Protein AF-A0A840KA10-F1 (afdb_monomer)

pLDDT: mean 79.43, std 14.55, range [41.62, 96.88]

Nearest PDB structures (foldseek):
  4d62-assembly1_A  TM=4.337E-01  e=6.787E-03  Avirulent turkey hemorrhagic enteritis virus
  6fon-assembly1_C  TM=3.998E-01  e=3.281E-01  Homo sapiens
  7wwt-assembly1_B  TM=3.227E-01  e=1.689E+00  Canis lupus familiaris
  3s0p-assembly4_G  TM=2.412E-01  e=1.434E+00  Solanum lycopersicum
  7wx1-assembly1_B  TM=3.008E-01  e=3.833E+00  Canis lupus familiaris

Sequence (189 aa):
MATRADVVTKIAAINDSGNNTAREVRDVLTGLLEYTETVPVPGSGSDVDFYHYWEPTSISDPKGAQLWYSFKGISKQTVNFTFRLLIKESNSNNFNFPLNEKLAKELRSIFLTPKNMVNPMSFTVSLNNANPSTGGAANPRTWTMYLFLKENTLNMMLAKEKMLQDGIKAGDEVFTSIHFHCPEFEFEK

Structure (mmCIF, N/CA/C/O backbone):
data_AF-A0A840KA10-F1
#
_entry.id   AF-A0A840KA10-F1
#
loop_
_atom_site.group_PDB
_atom_site.id
_atom_site.type_symbol
_atom_site.label_atom_id
_atom_site.label_alt_id
_atom_site.label_comp_id
_atom_site.label_asym_id
_atom_site.label_entity_id
_atom_site.label_seq_id
_atom_site.pdbx_PDB_ins_code
_atom_site.Cartn_x
_atom_site.Cartn_y
_atom_site.Cartn_z
_atom_site.occupancy
_atom_site.B_iso_or_equiv
_atom_site.auth_seq_id
_atom_site.auth_comp_id
_atom_site.auth_asym_id
_atom_site.auth_atom_id
_atom_site.pdbx_PDB_model_num
ATOM 1 N N . MET A 1 1 ? -0.461 -14.105 -31.969 1.00 63.50 1 MET A N 1
ATOM 2 C CA . MET A 1 1 ? -0.048 -12.703 -31.748 1.00 63.50 1 MET A CA 1
ATOM 3 C C . MET A 1 1 ? 1.457 -12.640 -31.906 1.00 63.50 1 MET A C 1
ATOM 5 O O . MET A 1 1 ? 2.126 -13.497 -31.340 1.00 63.50 1 MET A O 1
ATOM 9 N N . ALA A 1 2 ? 1.962 -11.720 -32.726 1.00 64.31 2 ALA A N 1
ATOM 10 C CA . ALA A 1 2 ? 3.397 -11.571 -32.952 1.00 64.31 2 ALA A CA 1
ATOM 11 C C . ALA A 1 2 ? 4.069 -10.971 -31.709 1.00 64.31 2 ALA A C 1
ATOM 13 O O . ALA A 1 2 ? 3.524 -10.054 -31.094 1.00 64.31 2 ALA A O 1
ATOM 14 N N . THR A 1 3 ? 5.234 -11.486 -31.325 1.00 68.94 3 THR A N 1
ATOM 15 C CA . THR A 1 3 ? 6.036 -10.898 -30.245 1.00 68.94 3 THR A CA 1
ATOM 16 C C . THR A 1 3 ? 6.901 -9.752 -30.780 1.00 68.94 3 THR A C 1
ATOM 18 O O . THR A 1 3 ? 7.158 -9.659 -31.981 1.00 68.94 3 THR A O 1
ATOM 21 N N . ARG A 1 4 ? 7.410 -8.882 -29.895 1.00 69.25 4 ARG A N 1
ATOM 22 C CA . ARG A 1 4 ? 8.341 -7.804 -30.279 1.00 69.25 4 ARG A CA 1
ATOM 23 C C . ARG A 1 4 ? 9.581 -8.346 -30.996 1.00 69.25 4 ARG A C 1
ATOM 25 O O . ARG A 1 4 ? 10.041 -7.735 -31.954 1.00 69.25 4 ARG A O 1
ATOM 32 N N . ALA A 1 5 ? 10.098 -9.493 -30.550 1.00 75.25 5 ALA A N 1
ATOM 33 C CA . ALA A 1 5 ? 11.225 -10.163 -31.191 1.00 75.25 5 ALA A CA 1
ATOM 34 C C . ALA A 1 5 ? 10.885 -10.547 -32.639 1.00 75.25 5 ALA A C 1
ATOM 36 O O . ALA A 1 5 ? 11.645 -10.215 -33.542 1.00 75.25 5 ALA A O 1
ATOM 37 N N . ASP A 1 6 ? 9.701 -11.123 -32.874 1.00 74.88 6 ASP A N 1
ATOM 38 C CA . ASP A 1 6 ? 9.248 -11.491 -34.221 1.00 74.88 6 ASP A CA 1
ATOM 39 C C . ASP A 1 6 ? 9.139 -10.268 -35.141 1.00 74.88 6 ASP A C 1
ATOM 41 O O . ASP A 1 6 ? 9.525 -10.325 -36.308 1.00 74.88 6 ASP A O 1
ATOM 45 N N . VAL A 1 7 ? 8.634 -9.146 -34.621 1.00 74.94 7 VAL A N 1
ATOM 46 C CA . VAL A 1 7 ? 8.488 -7.895 -35.379 1.00 74.94 7 VAL A CA 1
ATOM 47 C C . VAL A 1 7 ? 9.848 -7.260 -35.680 1.00 74.94 7 VAL A C 1
ATOM 49 O O . VAL A 1 7 ? 10.094 -6.868 -36.817 1.00 74.94 7 VAL A O 1
ATOM 52 N N . VAL A 1 8 ? 10.760 -7.198 -34.706 1.00 79.50 8 VAL A N 1
ATOM 53 C CA . VAL A 1 8 ? 12.115 -6.651 -34.899 1.00 79.50 8 VAL A CA 1
ATOM 54 C C . VAL A 1 8 ? 12.912 -7.497 -35.890 1.00 79.50 8 VAL A C 1
ATOM 56 O O . VAL A 1 8 ? 13.564 -6.943 -36.774 1.00 79.50 8 VAL A O 1
ATOM 59 N N . THR A 1 9 ? 12.821 -8.825 -35.807 1.00 81.25 9 THR A N 1
ATOM 60 C CA . THR A 1 9 ? 13.450 -9.728 -36.777 1.00 81.25 9 THR A CA 1
ATOM 61 C C . THR A 1 9 ? 12.881 -9.524 -38.179 1.00 81.25 9 THR A C 1
ATOM 63 O O . THR A 1 9 ? 13.645 -9.454 -39.138 1.00 81.25 9 THR A O 1
ATOM 66 N N . LYS A 1 10 ? 11.559 -9.357 -38.311 1.00 79.94 10 LYS A N 1
ATOM 67 C CA . LYS A 1 10 ? 10.906 -9.054 -39.593 1.00 79.94 10 LYS A CA 1
ATOM 68 C C . LYS A 1 10 ? 11.338 -7.705 -40.177 1.00 79.94 10 LYS A C 1
ATOM 70 O O . LYS A 1 10 ? 11.578 -7.624 -41.375 1.00 79.94 10 LYS A O 1
ATOM 75 N N . ILE A 1 11 ? 11.488 -6.669 -39.350 1.00 80.06 11 ILE A N 1
ATOM 76 C CA . ILE A 1 11 ? 12.003 -5.357 -39.778 1.00 80.06 11 ILE A CA 1
ATOM 77 C C . ILE A 1 11 ? 13.467 -5.464 -40.224 1.00 80.06 11 ILE A C 1
ATOM 79 O O . ILE A 1 11 ? 13.842 -4.906 -41.250 1.00 80.06 11 ILE A O 1
ATOM 83 N N . ALA A 1 12 ? 14.300 -6.195 -39.481 1.00 81.56 12 ALA A N 1
ATOM 84 C CA . ALA A 1 12 ? 15.701 -6.391 -39.841 1.00 81.56 12 ALA A CA 1
ATOM 85 C C . ALA A 1 12 ? 15.855 -7.173 -41.156 1.00 81.56 12 ALA A C 1
ATOM 87 O O . ALA A 1 12 ? 16.749 -6.871 -41.943 1.00 81.56 12 ALA A O 1
ATOM 88 N N . ALA A 1 13 ? 14.964 -8.135 -41.410 1.00 78.69 13 ALA A N 1
ATOM 89 C CA . ALA A 1 13 ? 14.949 -8.919 -42.641 1.00 78.69 13 ALA A CA 1
ATOM 90 C C . ALA A 1 13 ? 14.647 -8.076 -43.889 1.00 78.69 13 ALA A C 1
ATOM 92 O O . ALA A 1 13 ? 15.103 -8.441 -44.966 1.00 78.69 13 ALA A O 1
ATOM 93 N N . ILE A 1 14 ? 13.942 -6.945 -43.740 1.00 79.94 14 ILE A N 1
ATOM 94 C CA . ILE A 1 14 ? 13.660 -6.024 -44.849 1.00 79.94 14 ILE A CA 1
ATOM 95 C C . ILE A 1 14 ? 14.679 -4.881 -44.985 1.00 79.94 14 ILE A C 1
ATOM 97 O O . ILE A 1 14 ? 14.457 -3.915 -45.713 1.00 79.94 14 ILE A O 1
ATOM 101 N N . ASN A 1 15 ? 15.807 -4.941 -44.277 1.00 76.00 15 ASN A N 1
ATOM 102 C CA . ASN A 1 15 ? 16.882 -3.958 -44.403 1.00 76.00 15 ASN A CA 1
ATOM 103 C C . ASN A 1 15 ? 17.911 -4.383 -45.469 1.00 76.00 15 ASN A C 1
ATOM 105 O O . ASN A 1 15 ? 19.095 -4.543 -45.182 1.00 76.00 15 ASN A O 1
ATOM 109 N N . ASP A 1 16 ? 17.449 -4.596 -46.701 1.00 76.81 16 ASP A N 1
ATOM 110 C CA . ASP A 1 16 ? 18.232 -5.156 -47.815 1.00 76.81 16 ASP A CA 1
ATOM 111 C C . ASP A 1 16 ? 18.643 -4.112 -48.879 1.00 76.81 16 ASP A C 1
ATOM 113 O O . ASP A 1 16 ? 18.829 -4.431 -50.053 1.00 76.81 16 ASP A O 1
ATOM 117 N N . SER A 1 17 ? 18.769 -2.840 -48.480 1.00 76.12 17 SER A N 1
ATOM 118 C CA . SER A 1 17 ? 19.078 -1.712 -49.381 1.00 76.12 17 SER A CA 1
ATOM 119 C C . SER A 1 17 ? 18.048 -1.474 -50.501 1.00 76.12 17 SER A C 1
ATOM 121 O O . SER A 1 17 ? 18.375 -0.874 -51.524 1.00 76.12 17 SER A O 1
ATOM 123 N N . GLY A 1 18 ? 16.789 -1.870 -50.285 1.00 68.69 18 GLY A N 1
ATOM 124 C CA . GLY A 1 18 ? 15.666 -1.533 -51.168 1.00 68.69 18 GLY A CA 1
ATOM 125 C C . GLY A 1 18 ? 15.317 -2.611 -52.193 1.00 68.69 18 GLY A C 1
ATOM 126 O O . GLY A 1 18 ? 14.589 -2.322 -53.139 1.00 68.69 18 GLY A O 1
ATOM 127 N N . ASN A 1 19 ? 15.799 -3.840 -52.001 1.00 81.12 19 ASN A N 1
ATOM 128 C CA . ASN A 1 19 ? 15.459 -5.000 -52.825 1.00 81.12 19 ASN A CA 1
ATOM 129 C C . ASN A 1 19 ? 14.231 -5.776 -52.295 1.00 81.12 19 ASN A C 1
ATOM 131 O O . ASN A 1 19 ? 13.907 -6.864 -52.773 1.00 81.12 19 ASN A O 1
ATOM 135 N N . ASN A 1 20 ? 13.510 -5.178 -51.346 1.00 82.31 20 ASN A N 1
ATOM 136 C CA . ASN A 1 20 ? 12.333 -5.767 -50.734 1.00 82.31 20 ASN A CA 1
ATOM 137 C C . ASN A 1 20 ? 11.176 -5.881 -51.720 1.00 82.31 20 ASN A C 1
ATOM 139 O O . ASN A 1 20 ? 10.774 -4.920 -52.384 1.00 82.31 20 ASN A O 1
ATOM 143 N N . THR A 1 21 ? 10.535 -7.038 -51.727 1.00 84.25 21 THR A N 1
ATOM 144 C CA . THR A 1 21 ? 9.266 -7.233 -52.411 1.00 84.25 21 THR A CA 1
ATOM 145 C C . THR A 1 21 ? 8.131 -6.534 -51.661 1.00 84.25 21 THR A C 1
ATOM 147 O O . THR A 1 21 ? 8.098 -6.442 -50.432 1.00 84.25 21 THR A O 1
ATOM 150 N N . ALA A 1 22 ? 7.102 -6.109 -52.400 1.00 81.56 22 ALA A N 1
ATOM 151 C CA . ALA A 1 22 ? 5.884 -5.550 -51.804 1.00 81.56 22 ALA A CA 1
ATOM 152 C C . ALA A 1 22 ? 5.190 -6.520 -50.823 1.00 81.56 22 ALA A C 1
ATOM 154 O O . ALA A 1 22 ? 4.441 -6.091 -49.944 1.00 81.56 22 ALA A O 1
ATOM 155 N N . ARG A 1 23 ? 5.432 -7.828 -50.976 1.00 82.88 23 ARG A N 1
ATOM 156 C CA . ARG A 1 23 ? 4.938 -8.868 -50.073 1.00 82.88 23 ARG A CA 1
ATOM 157 C C . ARG A 1 23 ? 5.650 -8.812 -48.723 1.00 82.88 23 ARG A C 1
ATOM 159 O O . ARG A 1 23 ? 4.972 -8.776 -47.705 1.00 82.88 23 ARG A O 1
ATOM 166 N N . GLU A 1 24 ? 6.977 -8.730 -48.717 1.00 81.38 24 GLU A N 1
ATOM 167 C CA . GLU A 1 24 ? 7.770 -8.649 -47.484 1.00 81.38 24 GLU A CA 1
ATOM 168 C C . GLU A 1 24 ? 7.411 -7.401 -46.677 1.00 81.38 24 GLU A C 1
ATOM 170 O O . GLU A 1 24 ? 7.117 -7.498 -45.488 1.00 81.38 24 GLU A O 1
ATOM 175 N N . VAL A 1 25 ? 7.302 -6.243 -47.337 1.00 81.44 25 VAL A N 1
ATOM 176 C CA . VAL A 1 25 ? 6.890 -4.993 -46.677 1.00 81.44 25 VAL A CA 1
ATOM 177 C C . VAL A 1 25 ? 5.490 -5.117 -46.062 1.00 81.44 25 VAL A C 1
ATOM 179 O O . VAL A 1 25 ? 5.265 -4.687 -44.929 1.00 81.44 25 VAL A O 1
ATOM 182 N N . ARG A 1 26 ? 4.540 -5.745 -46.767 1.00 83.25 26 ARG A N 1
ATOM 183 C CA . ARG A 1 26 ? 3.182 -5.982 -46.252 1.00 83.25 26 ARG A CA 1
ATOM 184 C C . ARG A 1 26 ? 3.177 -6.916 -45.040 1.00 83.25 26 ARG A C 1
ATOM 186 O O . ARG A 1 26 ? 2.431 -6.660 -44.094 1.00 83.25 26 ARG A O 1
ATOM 193 N N . ASP A 1 27 ? 3.995 -7.961 -45.047 1.00 81.19 27 ASP A N 1
ATOM 194 C CA . ASP A 1 27 ? 4.074 -8.933 -43.953 1.00 81.19 27 ASP A CA 1
ATOM 195 C C . ASP A 1 27 ? 4.670 -8.304 -42.678 1.00 81.19 27 ASP A C 1
ATOM 197 O O . ASP A 1 27 ? 4.226 -8.615 -41.565 1.00 81.19 27 ASP A O 1
ATOM 201 N N . VAL A 1 28 ? 5.613 -7.362 -42.821 1.00 82.56 28 VAL A N 1
ATOM 202 C CA . VAL A 1 28 ? 6.124 -6.547 -41.703 1.00 82.56 28 VAL A CA 1
ATOM 203 C C . VAL A 1 28 ? 5.047 -5.604 -41.164 1.00 82.56 28 VAL A C 1
ATOM 205 O O . VAL A 1 28 ? 4.809 -5.578 -39.957 1.00 82.56 28 VAL A O 1
ATOM 208 N N . LEU A 1 29 ? 4.358 -4.863 -42.041 1.00 80.56 29 LEU A N 1
ATOM 209 C CA . LEU A 1 29 ? 3.299 -3.925 -41.642 1.00 80.56 29 LEU A CA 1
ATOM 210 C C . LEU A 1 29 ? 2.118 -4.628 -40.961 1.00 80.56 29 LEU A C 1
ATOM 212 O O . LEU A 1 29 ? 1.574 -4.113 -39.988 1.00 80.56 29 LEU A O 1
ATOM 216 N N . THR A 1 30 ? 1.757 -5.824 -41.427 1.00 80.25 30 THR A N 1
ATOM 217 C CA . THR A 1 30 ? 0.721 -6.655 -40.796 1.00 80.25 30 THR A CA 1
ATOM 218 C C . THR A 1 30 ? 1.164 -7.093 -39.401 1.00 80.25 30 THR A C 1
ATOM 220 O O . THR A 1 30 ? 0.408 -6.950 -38.446 1.00 80.25 30 THR A O 1
ATOM 223 N N . GLY A 1 31 ? 2.423 -7.523 -39.245 1.00 77.06 31 GLY A N 1
ATOM 224 C CA . GLY A 1 31 ? 2.986 -7.864 -37.936 1.00 77.06 31 GLY A CA 1
ATOM 225 C C . GLY A 1 31 ? 3.034 -6.686 -36.957 1.00 77.06 31 GLY A C 1
ATOM 226 O O . GLY A 1 31 ? 2.836 -6.894 -35.766 1.00 77.06 31 GLY A O 1
ATOM 227 N N . LEU A 1 32 ? 3.254 -5.463 -37.451 1.00 77.94 32 LEU A N 1
ATOM 228 C CA . LEU A 1 32 ? 3.204 -4.231 -36.655 1.00 77.94 32 LEU A CA 1
ATOM 229 C C . LEU A 1 32 ? 1.778 -3.859 -36.226 1.00 77.94 32 LEU A C 1
ATOM 231 O O . LEU A 1 32 ? 1.579 -3.425 -35.097 1.00 77.94 32 LEU A O 1
ATOM 235 N N . LEU A 1 33 ? 0.794 -4.024 -37.113 1.00 75.00 33 LEU A N 1
ATOM 236 C CA . LEU A 1 33 ? -0.616 -3.731 -36.830 1.00 75.00 33 LEU A CA 1
ATOM 237 C C . LEU A 1 33 ? -1.244 -4.740 -35.861 1.00 75.00 33 LEU A C 1
ATOM 239 O O . LEU A 1 33 ? -2.080 -4.374 -35.041 1.00 75.00 33 LEU A O 1
ATOM 243 N N . GLU A 1 34 ? -0.837 -6.005 -35.950 1.00 72.12 34 GLU A N 1
ATOM 244 C CA . GLU A 1 34 ? -1.296 -7.084 -35.068 1.00 72.12 34 GLU A CA 1
ATOM 245 C C . GLU A 1 34 ? -0.508 -7.167 -33.752 1.00 72.12 34 GLU A C 1
ATOM 247 O O . GLU A 1 34 ? -0.836 -7.970 -32.871 1.00 72.12 34 GLU A O 1
ATOM 252 N N . TYR A 1 35 ? 0.548 -6.365 -33.607 1.00 69.88 35 TYR A N 1
ATOM 253 C CA . TYR A 1 35 ? 1.329 -6.288 -32.384 1.00 69.88 35 TYR A CA 1
ATOM 254 C C . TYR A 1 35 ? 0.601 -5.430 -31.347 1.00 69.88 35 TYR A C 1
ATOM 256 O O . TYR A 1 35 ? 0.564 -4.204 -31.416 1.00 69.88 35 TYR A O 1
ATOM 264 N N . THR A 1 36 ? 0.035 -6.097 -30.346 1.00 61.53 36 THR A N 1
ATOM 265 C CA . THR A 1 36 ? -0.528 -5.462 -29.155 1.00 61.53 36 THR A CA 1
ATOM 266 C C . THR A 1 36 ? 0.321 -5.839 -27.951 1.00 61.53 36 THR A C 1
ATOM 268 O O . THR A 1 36 ? 0.268 -6.978 -27.482 1.00 61.53 36 THR A O 1
ATOM 271 N N . GLU A 1 37 ? 1.110 -4.900 -27.437 1.00 62.72 37 GLU A N 1
ATOM 272 C CA . GLU A 1 37 ? 1.866 -5.112 -26.206 1.00 62.72 37 GLU A CA 1
ATOM 273 C C . GLU A 1 37 ? 1.004 -4.705 -25.002 1.00 62.72 37 GLU A C 1
ATOM 275 O O . GLU A 1 37 ? 0.669 -3.537 -24.824 1.00 62.72 37 GLU A O 1
ATOM 280 N N . THR A 1 38 ? 0.593 -5.672 -24.176 1.00 52.53 38 THR A N 1
ATOM 281 C CA . THR A 1 38 ? -0.243 -5.418 -22.985 1.00 52.53 38 THR A CA 1
ATOM 282 C C . THR A 1 38 ? 0.560 -4.951 -21.766 1.00 52.53 38 THR A C 1
ATOM 284 O O . THR A 1 38 ? -0.024 -4.669 -20.721 1.00 52.53 38 THR A O 1
ATOM 287 N N . VAL A 1 39 ? 1.892 -4.865 -21.869 1.00 51.50 39 VAL A N 1
ATOM 288 C CA . VAL A 1 39 ? 2.790 -4.437 -20.785 1.00 51.50 39 VAL A CA 1
ATOM 289 C C . VAL A 1 39 ? 3.959 -3.641 -21.383 1.00 51.50 39 VAL A C 1
ATOM 291 O O . VAL A 1 39 ? 4.584 -4.145 -22.308 1.00 51.50 39 VAL A O 1
ATOM 294 N N . PRO A 1 40 ? 4.304 -2.440 -20.881 1.00 48.31 40 PRO A N 1
ATOM 295 C CA . PRO A 1 40 ? 5.453 -1.691 -21.393 1.00 48.31 40 PRO A CA 1
ATOM 296 C C . PRO A 1 40 ? 6.764 -2.470 -21.202 1.00 48.31 40 PRO A C 1
ATOM 298 O O . PRO A 1 40 ? 7.038 -2.941 -20.096 1.00 48.31 40 PRO A O 1
ATOM 301 N N . VAL A 1 41 ? 7.588 -2.568 -22.249 1.00 51.47 41 VAL A N 1
ATOM 302 C CA . VAL A 1 41 ? 8.950 -3.123 -22.171 1.00 51.47 41 VAL A CA 1
ATOM 303 C C . VAL A 1 41 ? 9.939 -2.056 -21.672 1.00 51.47 41 VAL A C 1
ATOM 305 O O . VAL A 1 41 ? 9.931 -0.941 -22.200 1.00 51.47 41 VAL A O 1
ATOM 308 N N . PRO A 1 42 ? 10.827 -2.374 -20.707 1.00 47.81 42 PRO A N 1
ATOM 309 C CA . PRO A 1 42 ? 11.971 -1.531 -20.358 1.00 47.81 42 PRO A CA 1
ATOM 310 C C . PRO A 1 42 ? 12.854 -1.306 -21.594 1.00 47.81 42 PRO A C 1
ATOM 312 O O . PRO A 1 42 ? 13.286 -2.255 -22.252 1.00 47.81 42 PRO A O 1
ATOM 315 N N . GLY A 1 43 ? 13.063 -0.042 -21.958 1.00 48.44 43 GLY A N 1
ATOM 316 C CA . GLY A 1 43 ? 13.748 0.350 -23.185 1.00 48.44 43 GLY A CA 1
ATOM 317 C C . GLY A 1 43 ? 15.217 -0.075 -23.221 1.00 48.44 43 GLY A C 1
ATOM 318 O O . GLY A 1 43 ? 15.980 0.147 -22.288 1.00 48.44 43 GLY A O 1
ATOM 319 N N . SER A 1 44 ? 15.630 -0.629 -24.356 1.00 50.75 44 SER A N 1
ATOM 320 C CA . SER A 1 44 ? 17.026 -0.767 -24.761 1.00 50.75 44 SER A CA 1
ATOM 321 C C . SER A 1 44 ? 17.662 0.624 -24.894 1.00 50.75 44 SER A C 1
ATOM 323 O O . SER A 1 44 ? 17.417 1.302 -25.893 1.00 50.75 44 SER A O 1
ATOM 325 N N . GLY A 1 45 ? 18.443 1.056 -23.900 1.00 46.03 45 GLY A N 1
ATOM 326 C CA . GLY A 1 45 ? 19.267 2.271 -23.987 1.00 46.03 45 GLY A CA 1
ATOM 327 C C . GLY A 1 45 ? 19.319 3.168 -22.748 1.00 46.03 45 GLY A C 1
ATOM 328 O O . GLY A 1 45 ? 20.066 4.140 -22.757 1.00 46.03 45 GLY A O 1
ATOM 329 N N . SER A 1 46 ? 18.584 2.865 -21.680 1.00 48.72 46 SER A N 1
ATOM 330 C CA . SER A 1 46 ? 18.740 3.537 -20.387 1.00 48.72 46 SER A CA 1
ATOM 331 C C . SER A 1 46 ? 18.661 2.502 -19.265 1.00 48.72 46 SER A C 1
ATOM 333 O O . SER A 1 46 ? 17.801 1.628 -19.308 1.00 48.72 46 SER A O 1
ATOM 335 N N . ASP A 1 47 ? 19.553 2.579 -18.272 1.00 64.38 47 ASP A N 1
ATOM 336 C CA . ASP A 1 47 ? 19.611 1.706 -17.077 1.00 64.38 47 ASP A CA 1
ATOM 337 C C . ASP A 1 47 ? 18.407 1.917 -16.124 1.00 64.38 47 ASP A C 1
ATOM 339 O O . ASP A 1 47 ? 18.536 1.964 -14.901 1.00 64.38 47 ASP A O 1
ATOM 343 N N . VAL A 1 48 ? 17.210 2.115 -16.676 1.00 68.50 48 VAL A N 1
ATOM 344 C CA . VAL A 1 48 ? 15.980 2.395 -15.938 1.00 68.50 48 VAL A CA 1
ATOM 345 C C . VAL A 1 48 ? 15.212 1.088 -15.786 1.00 68.50 48 VAL A C 1
ATOM 347 O O . VAL A 1 48 ? 14.490 0.656 -16.686 1.00 68.50 48 VAL A O 1
ATOM 350 N N . ASP A 1 49 ? 15.382 0.449 -14.631 1.00 80.00 49 ASP A N 1
ATOM 351 C CA . ASP A 1 49 ? 14.687 -0.791 -14.293 1.00 80.00 49 ASP A CA 1
ATOM 352 C C . ASP A 1 49 ? 13.287 -0.482 -13.744 1.00 80.00 49 ASP A C 1
ATOM 354 O O . ASP A 1 49 ? 13.123 0.025 -12.629 1.00 80.00 49 ASP A O 1
ATOM 358 N N . PHE A 1 50 ? 12.260 -0.737 -14.554 1.00 83.94 50 PHE A N 1
ATOM 359 C CA . PHE A 1 50 ? 10.868 -0.551 -14.157 1.00 83.94 50 PHE A CA 1
ATOM 360 C C . PHE A 1 50 ? 10.349 -1.789 -13.439 1.00 83.94 50 PHE A C 1
ATOM 362 O O . PHE A 1 50 ? 10.558 -2.917 -13.880 1.00 83.94 50 PHE A O 1
ATOM 369 N N . TYR A 1 51 ? 9.549 -1.581 -12.398 1.00 82.50 51 TYR A N 1
ATOM 370 C CA . TYR A 1 51 ? 8.862 -2.676 -11.730 1.00 82.50 51 TYR A CA 1
ATOM 371 C C . TYR A 1 51 ? 7.381 -2.385 -11.526 1.00 82.50 51 TYR A C 1
ATOM 373 O O . TYR A 1 51 ? 6.941 -1.244 -11.355 1.00 82.50 51 TYR A O 1
ATOM 381 N N . HIS A 1 52 ? 6.604 -3.464 -11.530 1.00 88.12 52 HIS A N 1
ATOM 382 C CA . HIS A 1 52 ? 5.190 -3.457 -11.209 1.00 88.12 52 HIS A CA 1
ATOM 383 C C . HIS A 1 52 ? 4.853 -4.731 -10.432 1.00 88.12 52 HIS A C 1
ATOM 385 O O . HIS A 1 52 ? 5.013 -5.839 -10.942 1.00 88.12 52 HIS A O 1
ATOM 391 N N . TYR A 1 53 ? 4.393 -4.559 -9.198 1.00 85.56 53 TYR A N 1
ATOM 392 C CA . TYR A 1 53 ? 3.942 -5.626 -8.317 1.00 85.56 53 TYR A CA 1
ATOM 393 C C . TYR A 1 53 ? 2.524 -5.332 -7.862 1.00 85.56 53 TYR A C 1
ATOM 395 O O . TYR A 1 53 ? 2.242 -4.250 -7.357 1.00 85.56 53 TYR A O 1
ATOM 403 N N . TRP A 1 54 ? 1.641 -6.304 -8.005 1.00 86.06 54 TRP A N 1
ATOM 404 C CA . TRP A 1 54 ? 0.303 -6.272 -7.437 1.00 86.06 54 TRP A CA 1
ATOM 405 C C . TRP A 1 54 ? -0.133 -7.710 -7.190 1.00 86.06 54 TRP A C 1
ATOM 407 O O . TRP A 1 54 ? 0.344 -8.628 -7.861 1.00 86.06 54 TRP A O 1
ATOM 417 N N . GLU A 1 55 ? -1.032 -7.896 -6.231 1.00 82.19 55 GLU A N 1
ATOM 418 C CA . GLU A 1 55 ? -1.663 -9.189 -5.999 1.00 82.19 55 GLU A CA 1
ATOM 419 C C . GLU A 1 55 ? -3.172 -9.090 -6.242 1.00 82.19 55 GLU A C 1
ATOM 421 O O . GLU A 1 55 ? -3.794 -8.099 -5.848 1.00 82.19 55 GLU A O 1
ATOM 426 N N . PRO A 1 56 ? -3.787 -10.096 -6.894 1.00 82.88 56 PRO A N 1
ATOM 427 C CA . PRO A 1 56 ? -5.230 -10.104 -7.130 1.00 82.88 56 PRO A CA 1
ATOM 428 C C . PRO A 1 56 ? -6.025 -10.277 -5.832 1.00 82.88 56 PRO A C 1
ATOM 430 O O . PRO A 1 56 ? -7.177 -9.853 -5.738 1.00 82.88 56 PRO A O 1
ATOM 433 N N . THR A 1 57 ? -5.414 -10.894 -4.822 1.00 91.06 57 THR A N 1
ATOM 434 C CA . THR A 1 57 ? -6.008 -11.146 -3.512 1.00 91.06 57 THR A CA 1
ATOM 435 C C . THR A 1 57 ? -5.445 -10.196 -2.465 1.00 91.06 57 THR A C 1
ATOM 437 O O . THR A 1 57 ? -4.261 -9.870 -2.484 1.00 91.06 57 THR A O 1
ATOM 440 N N . SER A 1 58 ? -6.283 -9.782 -1.513 1.00 94.00 58 SER A N 1
ATOM 441 C CA . SER A 1 58 ? -5.809 -9.014 -0.361 1.00 94.00 58 SER A CA 1
ATOM 442 C C . SER A 1 58 ? -4.896 -9.853 0.520 1.00 94.00 58 SER A C 1
ATOM 444 O O . SER A 1 58 ? -5.203 -11.019 0.777 1.00 94.00 58 SER A O 1
ATOM 446 N N . ILE A 1 59 ? -3.893 -9.218 1.111 1.00 94.62 59 ILE A N 1
ATOM 447 C CA . ILE A 1 59 ? -3.186 -9.777 2.263 1.00 94.62 59 ILE A CA 1
ATOM 448 C C . ILE A 1 59 ? -3.903 -9.386 3.557 1.00 94.62 59 ILE A C 1
ATOM 450 O O . ILE A 1 59 ? -4.589 -8.362 3.618 1.00 94.62 59 ILE A O 1
ATOM 454 N N . SER A 1 60 ? -3.789 -10.227 4.583 1.00 95.19 60 SER A N 1
ATOM 455 C CA . SER A 1 60 ? -4.475 -10.033 5.861 1.00 95.19 60 SER A CA 1
ATOM 456 C C . SER A 1 60 ? -3.499 -9.771 6.996 1.00 95.19 60 SER A C 1
ATOM 458 O O . SER A 1 60 ? -2.439 -10.388 7.079 1.00 95.19 60 SER A O 1
ATOM 460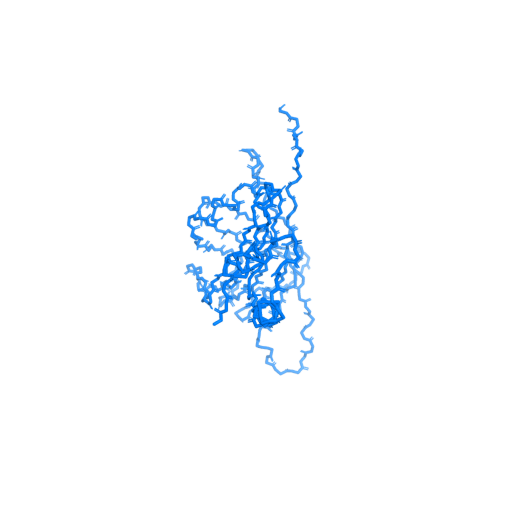 N N . ASP A 1 61 ? -3.890 -8.857 7.873 1.00 94.81 61 ASP A N 1
ATOM 461 C CA . ASP A 1 61 ? -3.243 -8.609 9.158 1.00 94.81 61 ASP A CA 1
ATOM 462 C C . ASP A 1 61 ? -3.785 -9.598 10.219 1.00 94.81 61 ASP A C 1
ATOM 464 O O . ASP A 1 61 ? -4.914 -10.081 10.077 1.00 94.81 61 ASP A O 1
ATOM 468 N N . PRO A 1 62 ? -3.028 -9.912 11.291 1.00 88.69 62 PRO A N 1
ATOM 469 C CA . PRO A 1 62 ? -3.480 -10.814 12.356 1.00 88.69 62 PRO A CA 1
ATOM 470 C C . PRO A 1 62 ? -4.819 -10.455 13.025 1.00 88.69 62 PRO A C 1
ATOM 472 O O . PRO A 1 62 ? -5.469 -11.341 13.572 1.00 88.69 62 PRO A O 1
ATOM 475 N N . LYS A 1 63 ? -5.251 -9.188 12.979 1.00 86.19 63 LYS A N 1
ATOM 476 C CA . LYS A 1 63 ? -6.551 -8.714 13.490 1.00 86.19 63 LYS A CA 1
ATOM 477 C C . LYS A 1 63 ? -7.650 -8.717 12.417 1.00 86.19 63 LYS A C 1
ATOM 479 O O . LYS A 1 63 ? -8.741 -8.189 12.612 1.00 86.19 63 LYS A O 1
ATOM 484 N N . GLY A 1 64 ? -7.378 -9.302 11.252 1.00 86.56 64 GLY A N 1
ATOM 485 C CA . GLY A 1 64 ? -8.349 -9.505 10.181 1.00 86.56 64 GLY A CA 1
ATOM 486 C C . GLY A 1 64 ? -8.549 -8.313 9.243 1.00 86.56 64 GLY A C 1
ATOM 487 O O . GLY A 1 64 ? -9.399 -8.398 8.351 1.00 86.56 64 GLY A O 1
ATOM 488 N N . ALA A 1 65 ? -7.786 -7.223 9.387 1.00 95.44 65 ALA A N 1
ATOM 489 C CA . ALA A 1 65 ? -7.780 -6.161 8.380 1.00 95.44 65 ALA A CA 1
ATOM 490 C C . ALA A 1 65 ? -7.263 -6.698 7.033 1.00 95.44 65 ALA A C 1
ATOM 492 O O . ALA A 1 65 ? -6.460 -7.632 6.989 1.00 95.44 65 ALA A O 1
ATOM 493 N N . GLN A 1 66 ? -7.741 -6.127 5.928 1.00 96.88 66 GLN A N 1
ATOM 494 C CA . GLN A 1 66 ? -7.379 -6.544 4.573 1.00 96.88 66 GLN A CA 1
ATOM 495 C C . GLN A 1 66 ? -6.709 -5.409 3.814 1.00 96.88 66 GLN A C 1
ATOM 497 O O . GLN A 1 66 ? -7.179 -4.275 3.855 1.00 96.88 66 GLN A O 1
ATOM 502 N N . LEU A 1 67 ? -5.640 -5.733 3.093 1.00 96.69 67 LEU A N 1
ATOM 503 C CA . LEU A 1 67 ? -4.904 -4.793 2.263 1.00 96.69 67 LEU A CA 1
ATOM 504 C C . LEU A 1 67 ? -4.849 -5.300 0.823 1.00 96.69 67 LEU A C 1
ATOM 506 O O . LEU A 1 67 ? -4.244 -6.335 0.545 1.00 96.69 67 LEU A O 1
ATOM 510 N N . TRP A 1 68 ? -5.448 -4.542 -0.091 1.00 96.56 68 TRP A N 1
ATOM 511 C CA . TRP A 1 68 ? -5.157 -4.630 -1.522 1.00 96.56 68 TRP A CA 1
ATOM 512 C C . TRP A 1 68 ? -4.136 -3.566 -1.866 1.00 96.56 68 TRP A C 1
ATOM 514 O O . TRP A 1 68 ? -4.228 -2.445 -1.365 1.00 96.56 68 TRP A O 1
ATOM 524 N N . TYR A 1 69 ? -3.187 -3.894 -2.732 1.00 94.38 69 TYR A N 1
ATOM 525 C CA . TYR A 1 69 ? -2.145 -2.953 -3.092 1.00 94.38 69 TYR A CA 1
ATOM 526 C C . TYR A 1 69 ? -1.567 -3.201 -4.481 1.00 94.38 69 TYR A C 1
ATOM 528 O O . TYR A 1 69 ? -1.602 -4.310 -5.014 1.00 94.38 69 TYR A O 1
ATOM 536 N N . SER A 1 70 ? -0.963 -2.151 -5.023 1.00 93.06 70 SER A N 1
ATOM 537 C CA . SER A 1 70 ? -0.065 -2.211 -6.164 1.00 93.06 70 SER A CA 1
ATOM 538 C C . SER A 1 70 ? 1.099 -1.249 -5.958 1.00 93.06 70 SER A C 1
ATOM 540 O O . SER A 1 70 ? 0.900 -0.095 -5.573 1.00 93.06 70 SER A O 1
ATOM 542 N N . PHE A 1 71 ? 2.301 -1.712 -6.276 1.00 89.50 71 PHE A N 1
ATOM 543 C CA . PHE A 1 71 ? 3.515 -0.916 -6.347 1.00 89.50 71 PHE A CA 1
ATOM 544 C C . PHE A 1 71 ? 3.981 -0.842 -7.793 1.00 89.50 71 PHE A C 1
ATOM 546 O O . PHE A 1 71 ? 4.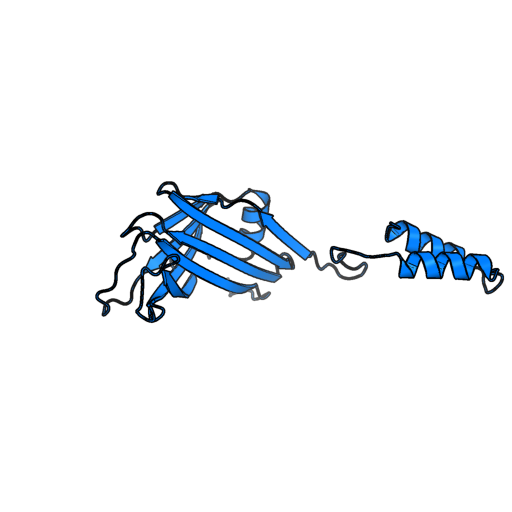231 -1.869 -8.421 1.00 89.50 71 PHE A O 1
ATOM 553 N N . LYS A 1 72 ? 4.121 0.369 -8.322 1.00 90.06 72 LYS A N 1
ATOM 554 C CA . LYS A 1 72 ? 4.640 0.608 -9.671 1.00 90.06 72 LYS A CA 1
ATOM 555 C C . LYS A 1 72 ? 5.684 1.706 -9.620 1.00 90.06 72 LYS A C 1
ATOM 557 O O . LYS A 1 72 ? 5.420 2.757 -9.045 1.00 90.06 72 LYS A O 1
ATOM 562 N N . GLY A 1 73 ? 6.839 1.503 -10.234 1.00 86.94 73 GLY A N 1
ATOM 563 C CA . GLY A 1 73 ? 7.903 2.492 -10.140 1.00 86.94 73 GLY A CA 1
ATOM 564 C C . GLY A 1 73 ? 9.133 2.188 -10.972 1.00 86.94 73 GLY A C 1
ATOM 565 O O . GLY A 1 73 ? 9.121 1.321 -11.848 1.00 86.94 73 GLY A O 1
ATOM 566 N N . ILE A 1 74 ? 10.181 2.942 -10.661 1.00 84.69 74 ILE A N 1
ATOM 567 C CA . ILE A 1 74 ? 11.529 2.816 -11.209 1.00 84.69 74 ILE A CA 1
ATOM 568 C C . ILE A 1 74 ? 12.441 2.453 -10.039 1.00 84.69 74 ILE A C 1
ATOM 570 O O . ILE A 1 74 ? 12.449 3.163 -9.027 1.00 84.69 74 ILE A O 1
ATOM 574 N N . SER A 1 75 ? 13.176 1.344 -10.150 1.00 80.62 75 SER A N 1
ATOM 575 C CA . SER A 1 75 ? 14.018 0.832 -9.066 1.00 80.62 75 SER A CA 1
ATOM 576 C C . SER A 1 75 ? 14.981 1.915 -8.574 1.00 80.62 75 SER A C 1
ATOM 578 O O . SER A 1 75 ? 15.555 2.660 -9.368 1.00 80.62 75 SER A O 1
ATOM 580 N N . LYS A 1 76 ? 15.111 2.033 -7.245 1.00 75.25 76 LYS A N 1
ATOM 581 C CA . LYS A 1 76 ? 15.915 3.042 -6.524 1.00 75.25 76 LYS A CA 1
ATOM 582 C C . LYS A 1 76 ? 15.535 4.517 -6.730 1.00 75.25 76 LYS A C 1
ATOM 584 O O . LYS A 1 76 ? 16.121 5.357 -6.061 1.00 75.25 76 LYS A O 1
ATOM 589 N N . GLN A 1 77 ? 14.577 4.846 -7.597 1.00 80.50 77 GLN A N 1
ATOM 590 C CA . GLN A 1 77 ? 14.218 6.239 -7.892 1.00 80.50 77 GLN A CA 1
ATOM 591 C C . GLN A 1 77 ? 12.827 6.600 -7.385 1.00 80.50 77 GLN A C 1
ATOM 593 O O . GLN A 1 77 ? 12.657 7.577 -6.661 1.00 80.50 77 GLN A O 1
ATOM 598 N N . THR A 1 78 ? 11.801 5.840 -7.771 1.00 85.88 78 THR A N 1
ATOM 599 C CA . THR A 1 78 ? 10.415 6.200 -7.454 1.00 85.88 78 THR A CA 1
ATOM 600 C C . THR A 1 78 ? 9.541 4.981 -7.226 1.00 85.88 78 THR A C 1
ATOM 602 O O . THR A 1 78 ? 9.757 3.916 -7.809 1.00 85.88 78 THR A O 1
ATOM 605 N N . VAL A 1 79 ? 8.497 5.155 -6.417 1.00 88.50 79 VAL A N 1
ATOM 606 C CA . VAL A 1 79 ? 7.394 4.197 -6.341 1.00 88.50 79 VAL A CA 1
ATOM 607 C C . VAL A 1 79 ? 6.070 4.902 -6.145 1.00 88.50 79 VAL A C 1
ATOM 609 O O . VAL A 1 79 ? 5.913 5.762 -5.287 1.00 88.50 79 VAL A O 1
ATOM 612 N N . ASN A 1 80 ? 5.089 4.518 -6.945 1.00 92.50 80 ASN A N 1
ATOM 613 C CA . ASN A 1 80 ? 3.690 4.736 -6.651 1.00 92.50 80 ASN A CA 1
ATOM 614 C C . ASN A 1 80 ? 3.169 3.523 -5.874 1.00 92.50 80 ASN A C 1
ATOM 616 O O . ASN A 1 80 ? 3.200 2.399 -6.378 1.00 92.50 80 ASN A O 1
ATOM 620 N N . PHE A 1 81 ? 2.703 3.772 -4.656 1.00 92.50 81 PHE A N 1
ATOM 621 C CA . PHE A 1 81 ? 1.997 2.821 -3.818 1.00 92.50 81 PHE A CA 1
ATOM 622 C C . PHE A 1 81 ? 0.512 3.173 -3.810 1.00 92.50 81 PHE A C 1
ATOM 624 O O . PHE A 1 81 ? 0.089 4.110 -3.132 1.00 92.50 81 PHE A O 1
ATOM 631 N N . THR A 1 82 ? -0.281 2.407 -4.547 1.00 95.19 82 THR A N 1
ATOM 632 C CA . THR A 1 82 ? -1.743 2.483 -4.494 1.00 95.19 82 THR A CA 1
ATOM 633 C C . THR A 1 82 ? -2.255 1.366 -3.605 1.00 95.19 82 THR A C 1
ATOM 635 O O . THR A 1 82 ? -1.830 0.222 -3.759 1.00 95.19 82 THR A O 1
ATOM 638 N N . PHE A 1 83 ? -3.160 1.671 -2.679 1.00 95.56 83 PHE A N 1
ATOM 639 C CA . PHE A 1 83 ? -3.697 0.661 -1.776 1.00 95.56 83 PHE A CA 1
ATOM 640 C C . PHE A 1 83 ? -5.121 0.953 -1.319 1.00 95.56 83 PHE A C 1
ATOM 642 O O . PHE A 1 83 ? -5.561 2.101 -1.253 1.00 95.56 83 PHE A O 1
ATOM 649 N N . ARG A 1 84 ? -5.807 -0.127 -0.941 1.00 96.12 84 ARG A N 1
ATOM 650 C CA . ARG A 1 84 ? -7.064 -0.128 -0.197 1.00 96.12 84 ARG A CA 1
ATOM 651 C C . ARG A 1 84 ? -6.864 -0.915 1.093 1.00 96.12 84 ARG A C 1
ATOM 653 O O . ARG A 1 84 ? -6.656 -2.125 1.042 1.00 96.12 84 ARG A O 1
ATOM 660 N N . LEU A 1 85 ? -6.949 -0.238 2.230 1.00 96.75 85 LEU A N 1
ATOM 661 C CA . LEU A 1 85 ? -6.982 -0.838 3.561 1.00 96.75 85 LEU A CA 1
ATOM 662 C C . LEU A 1 85 ? -8.439 -0.931 4.014 1.00 96.75 85 LEU A C 1
ATOM 664 O O . LEU A 1 85 ? -9.077 0.104 4.153 1.00 96.75 85 LEU A O 1
ATOM 668 N N . LEU A 1 86 ? -8.942 -2.135 4.274 1.00 96.06 86 LEU A N 1
ATOM 669 C CA . LEU A 1 86 ? -10.258 -2.386 4.863 1.00 96.06 86 LEU A CA 1
ATOM 670 C C . LEU A 1 86 ? -10.097 -2.879 6.302 1.00 96.06 86 LEU A C 1
ATOM 672 O O . LEU A 1 86 ? -9.464 -3.907 6.557 1.00 96.06 86 LEU A O 1
ATOM 676 N N . ILE A 1 87 ? -10.716 -2.174 7.239 1.00 94.56 87 ILE A N 1
ATOM 677 C CA . ILE A 1 87 ? -10.644 -2.442 8.670 1.00 94.56 87 ILE A CA 1
ATOM 678 C C . ILE A 1 87 ? -11.881 -3.234 9.084 1.00 94.56 87 ILE A C 1
ATOM 680 O O . ILE A 1 87 ? -13.009 -2.760 8.973 1.00 94.56 87 ILE A O 1
ATOM 684 N N . LYS A 1 88 ? -11.683 -4.460 9.571 1.00 91.69 88 LYS A N 1
ATOM 685 C CA . LYS A 1 88 ? -12.792 -5.338 9.982 1.00 91.69 88 LYS A CA 1
ATOM 686 C C . LYS A 1 88 ? -13.123 -5.262 11.468 1.00 91.69 88 LYS A C 1
ATOM 688 O O . LYS A 1 88 ? -14.225 -5.633 11.854 1.00 91.69 88 LYS A O 1
ATOM 693 N N . GLU A 1 89 ? -12.201 -4.763 12.284 1.00 91.00 89 GLU A N 1
ATOM 694 C CA . GLU A 1 89 ? -12.352 -4.672 13.734 1.00 91.00 89 GLU A CA 1
ATOM 695 C C . GLU A 1 89 ? -12.400 -3.206 14.184 1.00 91.00 89 GLU A C 1
ATOM 697 O O . GLU A 1 89 ? -11.517 -2.409 13.861 1.00 91.00 89 GLU A O 1
ATOM 702 N N . SER A 1 90 ? -13.432 -2.846 14.948 1.00 89.62 90 SER A N 1
ATOM 703 C CA . SER A 1 90 ? -13.548 -1.515 15.553 1.00 89.62 90 SER A CA 1
ATOM 704 C C . SER A 1 90 ? -12.401 -1.253 16.534 1.00 89.62 90 SER A C 1
ATOM 706 O O . SER A 1 90 ? -11.927 -2.161 17.207 1.00 89.62 90 SER A O 1
ATOM 708 N N . ASN A 1 91 ? -11.983 0.007 16.663 1.00 88.25 91 ASN A N 1
ATOM 709 C CA . ASN A 1 91 ? -10.873 0.447 17.522 1.00 88.25 91 ASN A CA 1
ATOM 710 C C . ASN A 1 91 ? -9.493 -0.161 17.193 1.00 88.25 91 ASN A C 1
ATOM 712 O O . ASN A 1 91 ? -8.540 0.070 17.937 1.00 88.25 91 ASN A O 1
ATOM 716 N N . SER A 1 92 ? -9.346 -0.885 16.081 1.00 90.94 92 SER A N 1
ATOM 717 C CA . SER A 1 92 ? -8.038 -1.321 15.597 1.00 90.94 92 SER A CA 1
ATOM 718 C C . SER A 1 92 ? -7.391 -0.213 14.776 1.00 90.94 92 SER A C 1
ATOM 720 O O . SER A 1 92 ? -7.959 0.244 13.791 1.00 90.94 92 SER A O 1
ATOM 722 N N . ASN A 1 93 ? -6.209 0.240 15.189 1.00 92.31 93 ASN A N 1
ATOM 723 C CA . ASN A 1 93 ? -5.514 1.369 14.572 1.00 92.31 93 ASN A CA 1
ATOM 724 C C . ASN A 1 93 ? -4.066 1.057 14.173 1.00 92.31 93 ASN A C 1
ATOM 726 O O . ASN A 1 93 ? -3.339 1.962 13.780 1.00 92.31 93 ASN A O 1
ATOM 730 N N . ASN A 1 94 ? -3.630 -0.192 14.309 1.00 93.62 94 ASN A N 1
ATOM 731 C CA . ASN A 1 94 ? -2.285 -0.635 13.966 1.00 93.62 94 ASN A CA 1
ATOM 732 C C . ASN A 1 94 ? -2.386 -1.987 13.261 1.00 93.62 94 ASN A C 1
ATOM 734 O O . ASN A 1 94 ? -2.952 -2.927 13.836 1.00 93.62 94 ASN A O 1
ATOM 738 N N . PHE A 1 95 ? -1.846 -2.041 12.046 1.00 95.81 95 PHE A N 1
ATOM 739 C CA . PHE A 1 95 ? -2.005 -3.123 11.084 1.00 9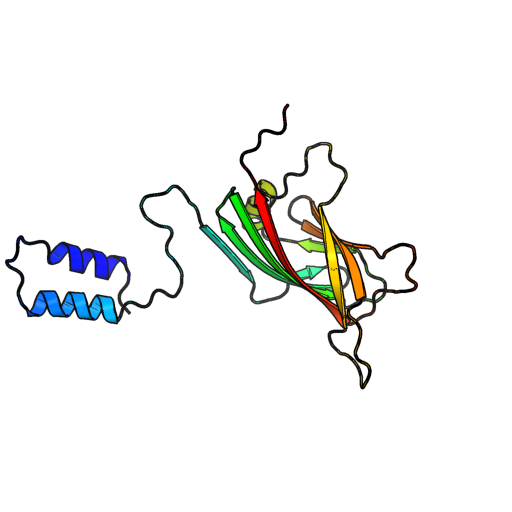5.81 95 PHE A CA 1
ATOM 740 C C . PHE A 1 95 ? -0.646 -3.576 10.560 1.00 95.81 95 PHE A C 1
ATOM 742 O O . PHE A 1 95 ? 0.198 -2.752 10.196 1.00 95.81 95 PHE A O 1
ATOM 749 N N . ASN A 1 96 ? -0.459 -4.893 10.500 1.00 95.44 96 ASN A N 1
ATOM 750 C CA . ASN A 1 96 ? 0.803 -5.517 10.125 1.00 95.44 96 ASN A CA 1
ATOM 751 C C . ASN A 1 96 ? 0.588 -6.464 8.952 1.00 95.44 96 ASN A C 1
ATOM 753 O O . ASN A 1 96 ? -0.030 -7.517 9.103 1.00 95.44 96 ASN A O 1
ATOM 757 N N . PHE A 1 97 ? 1.131 -6.103 7.796 1.00 95.31 97 PHE A N 1
ATOM 758 C CA . PHE A 1 97 ? 0.936 -6.848 6.562 1.00 95.31 97 PHE A CA 1
ATOM 759 C C . PHE A 1 97 ? 2.254 -7.474 6.093 1.00 95.31 97 PHE A C 1
ATOM 761 O O . PHE A 1 97 ? 3.181 -6.735 5.741 1.00 95.31 97 PHE A O 1
ATOM 768 N N . PRO A 1 98 ? 2.377 -8.814 6.088 1.00 93.06 98 PRO A N 1
ATOM 769 C CA . PRO A 1 98 ? 3.565 -9.474 5.569 1.00 93.06 98 PRO A CA 1
ATOM 770 C C . PRO A 1 98 ? 3.635 -9.286 4.050 1.00 93.06 98 PRO A C 1
ATOM 772 O O . PRO A 1 98 ? 2.698 -9.615 3.325 1.00 93.06 98 PRO A O 1
ATOM 775 N N . LEU A 1 99 ? 4.752 -8.750 3.571 1.00 89.75 99 LEU A N 1
ATOM 776 C CA . LEU A 1 99 ? 5.051 -8.602 2.153 1.00 89.75 99 LEU A CA 1
ATOM 777 C C . LEU A 1 99 ? 5.927 -9.759 1.673 1.00 89.75 99 LEU A C 1
ATOM 779 O O . LEU A 1 99 ? 6.688 -10.350 2.444 1.00 89.75 99 LEU A O 1
ATOM 783 N N . ASN A 1 100 ? 5.872 -10.047 0.372 1.00 88.44 100 ASN A N 1
ATOM 784 C CA . ASN A 1 100 ? 6.826 -10.972 -0.227 1.00 88.44 100 ASN A CA 1
ATOM 785 C C . ASN A 1 100 ? 8.257 -10.393 -0.175 1.00 88.44 100 ASN A C 1
ATOM 787 O O . ASN A 1 100 ? 8.466 -9.177 -0.139 1.00 88.44 100 ASN A O 1
ATOM 791 N N . GLU A 1 101 ? 9.261 -11.270 -0.175 1.00 87.75 101 GLU A N 1
ATOM 792 C CA . GLU A 1 101 ? 10.662 -10.872 0.011 1.00 87.75 101 GLU A CA 1
ATOM 793 C C . GLU A 1 101 ? 11.170 -9.943 -1.103 1.00 87.75 101 GLU A C 1
ATOM 795 O O . GLU A 1 101 ? 11.878 -8.969 -0.837 1.00 87.75 101 GLU A O 1
ATOM 800 N N . LYS A 1 102 ? 10.771 -10.210 -2.352 1.00 83.00 102 LYS A N 1
ATOM 801 C CA . LYS A 1 102 ? 11.193 -9.432 -3.523 1.00 83.00 102 LYS A CA 1
ATOM 802 C C . LYS A 1 102 ? 10.722 -7.978 -3.432 1.00 83.00 102 LYS A C 1
ATOM 804 O O . LYS A 1 102 ? 11.510 -7.059 -3.627 1.00 83.00 102 LYS A O 1
ATOM 809 N N . LEU A 1 103 ? 9.454 -7.772 -3.092 1.00 82.94 103 LEU A N 1
ATOM 810 C CA . LEU A 1 103 ? 8.841 -6.463 -2.916 1.00 82.94 103 LEU A CA 1
ATOM 811 C C . LEU A 1 103 ? 9.402 -5.754 -1.689 1.00 82.94 103 LEU A C 1
ATOM 813 O O . LEU A 1 103 ? 9.743 -4.579 -1.774 1.00 82.94 103 LEU A O 1
ATOM 817 N N . ALA A 1 104 ? 9.540 -6.460 -0.564 1.00 85.94 104 ALA A N 1
ATOM 818 C CA . ALA A 1 104 ? 10.142 -5.889 0.633 1.00 85.94 104 ALA A CA 1
ATOM 819 C C . ALA A 1 104 ? 11.551 -5.350 0.337 1.00 85.94 104 ALA A C 1
ATOM 821 O O . ALA A 1 104 ? 11.891 -4.255 0.777 1.00 85.94 104 ALA A O 1
ATOM 822 N N . LYS A 1 105 ? 12.350 -6.068 -0.463 1.00 83.06 105 LYS A N 1
ATOM 823 C CA . LYS A 1 105 ? 13.681 -5.622 -0.894 1.00 83.06 105 LYS A CA 1
ATOM 824 C C . LYS A 1 105 ? 13.637 -4.337 -1.730 1.00 83.06 105 LYS A C 1
ATOM 826 O O . LYS A 1 105 ? 14.404 -3.424 -1.429 1.00 83.06 105 LYS A O 1
ATOM 831 N N . GLU A 1 106 ? 12.744 -4.238 -2.718 1.00 80.00 106 GLU A N 1
ATOM 832 C CA . GLU A 1 106 ? 12.576 -3.004 -3.506 1.00 80.00 106 GLU A CA 1
ATOM 833 C C . GLU A 1 106 ? 12.131 -1.833 -2.618 1.00 80.00 106 GLU A C 1
ATOM 835 O O . GLU A 1 106 ? 12.725 -0.757 -2.660 1.00 80.00 106 GLU A O 1
ATOM 840 N N . LEU A 1 107 ? 11.146 -2.046 -1.740 1.00 80.56 107 LEU A N 1
ATOM 841 C CA . LEU A 1 107 ? 10.633 -0.991 -0.863 1.00 80.56 107 LEU A CA 1
ATOM 842 C C . LEU A 1 107 ? 11.651 -0.538 0.180 1.00 80.56 107 LEU A C 1
ATOM 844 O O . LEU A 1 107 ? 11.721 0.653 0.451 1.00 80.56 107 LEU A O 1
ATOM 848 N N . ARG A 1 108 ? 12.490 -1.426 0.727 1.00 79.94 108 ARG A N 1
ATOM 849 C CA . ARG A 1 108 ? 13.571 -1.036 1.655 1.00 79.94 108 ARG A CA 1
ATOM 850 C C . ARG A 1 108 ? 14.551 -0.039 1.039 1.00 79.94 108 ARG A C 1
ATOM 852 O O . ARG A 1 108 ? 15.113 0.766 1.771 1.00 79.94 108 ARG A O 1
ATOM 859 N N . SER A 1 109 ? 14.757 -0.089 -0.279 1.00 74.31 109 SER A N 1
ATOM 860 C CA . SER A 1 109 ? 15.618 0.882 -0.966 1.00 74.31 109 SER A CA 1
ATOM 861 C C . SER A 1 109 ? 15.023 2.297 -0.984 1.00 74.31 109 SER A C 1
ATOM 863 O O . SER A 1 109 ? 15.768 3.263 -1.078 1.00 74.31 109 SER A O 1
ATOM 865 N N . ILE A 1 110 ? 13.697 2.412 -0.843 1.00 74.38 110 ILE A N 1
ATOM 866 C CA . ILE A 1 110 ? 12.940 3.667 -0.947 1.00 74.38 110 ILE A CA 1
ATOM 867 C C . ILE A 1 110 ? 12.530 4.182 0.434 1.00 74.38 110 ILE A C 1
ATOM 869 O O . ILE A 1 110 ? 12.642 5.369 0.727 1.00 74.38 110 ILE A O 1
ATOM 873 N N . PHE A 1 111 ? 12.074 3.284 1.306 1.00 74.94 111 PHE A N 1
ATOM 874 C CA . PHE A 1 111 ? 11.771 3.543 2.707 1.00 74.94 111 PHE A CA 1
ATOM 875 C C . PHE A 1 111 ? 13.097 3.599 3.472 1.00 74.94 111 PHE A C 1
ATOM 877 O O . PHE A 1 111 ? 13.376 2.761 4.332 1.00 74.94 111 PHE A O 1
ATOM 884 N N . LEU A 1 112 ? 13.941 4.575 3.124 1.00 64.19 112 LEU A N 1
ATOM 885 C CA . LEU A 1 112 ? 15.132 4.908 3.884 1.00 64.19 112 LEU A CA 1
ATOM 886 C C . LEU A 1 112 ? 14.653 5.298 5.276 1.00 64.19 112 LEU A C 1
ATOM 888 O O . LEU A 1 112 ? 14.151 6.393 5.50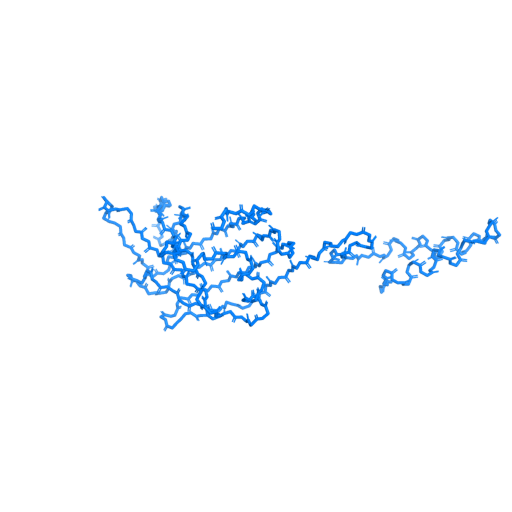4 1.00 64.19 112 LEU A O 1
ATOM 892 N N . THR A 1 113 ? 14.753 4.360 6.207 1.00 57.16 113 THR A N 1
ATOM 893 C CA . THR A 1 113 ? 14.653 4.663 7.625 1.00 57.16 113 THR A CA 1
ATOM 894 C C . THR A 1 113 ? 16.101 4.878 8.038 1.00 57.16 113 THR A C 1
ATOM 896 O O . THR A 1 113 ? 16.839 3.888 8.111 1.00 57.16 113 THR A O 1
ATOM 899 N N . PRO A 1 114 ? 16.593 6.123 8.214 1.00 54.25 114 PRO A N 1
ATOM 900 C CA . PRO A 1 114 ? 17.907 6.327 8.803 1.00 54.25 114 PRO A CA 1
ATOM 901 C C . PRO A 1 114 ? 18.025 5.459 10.046 1.00 54.25 114 PRO A C 1
ATOM 903 O O . PRO A 1 114 ? 17.056 5.343 10.797 1.00 54.25 114 PRO A O 1
ATOM 906 N N . LYS A 1 115 ? 19.201 4.866 10.282 1.00 52.59 115 LYS A N 1
ATOM 907 C CA . LYS A 1 115 ? 19.441 3.950 11.415 1.00 52.59 115 LYS A CA 1
ATOM 908 C C . LYS A 1 115 ? 18.996 4.520 12.779 1.00 52.59 115 LYS A C 1
ATOM 910 O O . LYS A 1 115 ? 18.816 3.747 13.711 1.00 52.59 115 LYS A O 1
ATOM 915 N N . ASN A 1 116 ? 18.776 5.838 12.859 1.00 48.84 116 ASN A N 1
ATOM 916 C CA . ASN A 1 116 ? 18.364 6.589 14.042 1.00 48.84 116 ASN A CA 1
ATOM 917 C C . ASN A 1 116 ? 17.053 7.400 13.879 1.00 48.84 116 ASN A C 1
ATOM 919 O O . ASN A 1 116 ? 16.700 8.147 14.790 1.00 48.84 116 ASN A O 1
ATOM 923 N N . MET A 1 117 ? 16.320 7.308 12.758 1.00 49.56 117 MET A N 1
ATOM 924 C CA . MET A 1 117 ? 15.000 7.950 12.650 1.00 49.56 117 MET A CA 1
ATOM 925 C C . MET A 1 117 ? 13.930 7.043 13.251 1.00 49.56 117 MET A C 1
ATOM 927 O O . MET A 1 117 ? 13.528 6.037 12.678 1.00 49.56 117 MET A O 1
ATOM 931 N N . VAL A 1 118 ? 13.443 7.462 14.414 1.00 53.44 118 VAL A N 1
ATOM 932 C CA . VAL A 1 118 ? 12.324 6.854 15.149 1.00 53.44 118 VAL A CA 1
ATOM 933 C C . VAL A 1 118 ? 10.966 7.224 14.521 1.00 53.44 118 VAL A C 1
ATOM 935 O O . VAL A 1 118 ? 9.926 6.727 14.945 1.00 53.44 118 VAL A O 1
ATOM 938 N N . ASN A 1 119 ? 10.953 8.092 13.502 1.00 58.44 119 ASN A N 1
ATOM 939 C CA . ASN A 1 119 ? 9.729 8.699 12.991 1.00 58.44 119 ASN A CA 1
ATOM 940 C C . ASN A 1 119 ? 9.255 8.014 11.69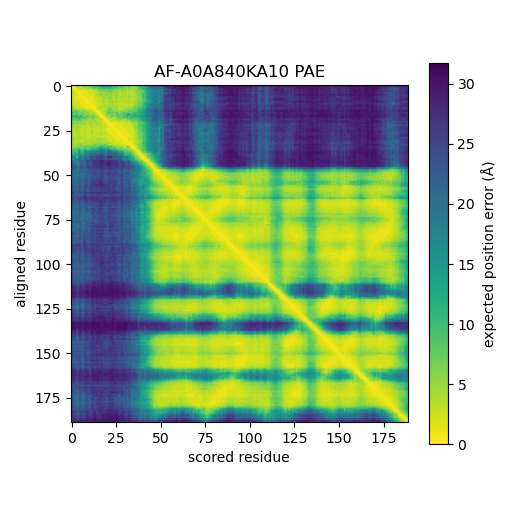9 1.00 58.44 119 ASN A C 1
ATOM 942 O O . ASN A 1 119 ? 9.918 8.149 10.669 1.00 58.44 119 ASN A O 1
ATOM 946 N N . PRO A 1 120 ? 8.112 7.306 11.723 1.00 74.94 120 PRO A N 1
ATOM 947 C CA . PRO A 1 120 ? 7.505 6.756 10.516 1.00 74.94 120 PRO A CA 1
ATOM 948 C C . PRO A 1 120 ? 7.025 7.873 9.577 1.00 74.94 120 PRO A C 1
ATOM 950 O O . PRO A 1 120 ? 6.663 8.961 10.031 1.00 74.94 120 PRO A O 1
ATOM 953 N N . MET A 1 121 ? 6.973 7.598 8.270 1.00 84.81 121 MET A N 1
ATOM 954 C CA . MET A 1 121 ? 6.403 8.545 7.305 1.00 84.81 121 MET A CA 1
ATOM 955 C C . MET A 1 121 ? 4.917 8.735 7.596 1.00 84.81 121 MET A C 1
ATOM 957 O O . MET A 1 121 ? 4.203 7.752 7.770 1.00 84.81 121 MET A O 1
ATOM 961 N N . SER A 1 122 ? 4.448 9.978 7.643 1.00 89.19 122 SER A N 1
ATOM 962 C CA . SER A 1 122 ? 3.068 10.313 8.001 1.00 89.19 122 SER A CA 1
ATOM 963 C C . SER A 1 122 ? 2.319 10.955 6.838 1.00 89.19 122 SER A C 1
ATOM 965 O O . SER A 1 122 ? 2.854 11.849 6.186 1.00 89.19 122 SER A O 1
ATOM 967 N N . PHE A 1 123 ? 1.062 10.569 6.640 1.00 91.12 123 PHE A N 1
ATOM 968 C CA . PHE A 1 123 ? 0.194 11.075 5.579 1.00 91.12 123 PHE A CA 1
ATOM 969 C C . PHE A 1 123 ? -1.188 11.395 6.129 1.00 91.12 123 PHE A C 1
ATOM 971 O O . PHE A 1 123 ? -1.736 10.625 6.913 1.00 91.12 123 PHE A O 1
ATOM 978 N N . THR A 1 124 ? -1.787 12.489 5.680 1.00 92.38 124 THR A N 1
ATOM 979 C CA . THR A 1 124 ? -3.207 12.749 5.920 1.00 92.38 124 THR A CA 1
ATOM 980 C C . THR A 1 124 ? -4.038 11.909 4.952 1.00 92.38 124 THR A C 1
ATOM 982 O O . THR A 1 124 ? -3.856 11.996 3.738 1.00 92.38 124 THR A O 1
ATOM 985 N N . VAL A 1 125 ? -4.943 11.087 5.477 1.00 92.69 125 VAL A N 1
ATOM 986 C CA . VAL A 1 125 ? -5.806 10.188 4.704 1.00 92.69 125 VAL A CA 1
ATOM 987 C C . VAL A 1 125 ? -7.272 10.373 5.072 1.00 92.69 125 VAL A C 1
ATOM 989 O O . VAL A 1 125 ? -7.603 10.771 6.187 1.00 92.69 125 VAL A O 1
ATOM 992 N N . SER A 1 126 ? -8.159 10.058 4.130 1.00 91.44 126 SER A N 1
ATOM 993 C CA . SER A 1 126 ? -9.594 9.951 4.400 1.00 91.44 126 SER A CA 1
ATOM 994 C C . SER A 1 126 ? -9.948 8.533 4.835 1.00 91.44 126 SER A C 1
ATOM 996 O O . SER A 1 126 ? -9.585 7.567 4.165 1.00 91.44 126 SER A O 1
ATOM 998 N N . LEU A 1 127 ? -10.673 8.434 5.943 1.00 90.75 127 LEU A N 1
ATOM 999 C CA . LEU A 1 127 ? -11.257 7.223 6.493 1.00 90.75 127 LEU A CA 1
ATOM 1000 C C . LEU A 1 127 ? -12.762 7.226 6.203 1.00 90.75 127 LEU A C 1
ATOM 1002 O O . LEU A 1 127 ? -13.527 8.016 6.768 1.00 90.75 127 LEU A O 1
ATOM 1006 N N . ASN A 1 128 ? -13.183 6.330 5.319 1.00 89.62 128 ASN A N 1
ATOM 1007 C CA . ASN A 1 128 ? -14.557 6.232 4.831 1.00 89.62 128 ASN A CA 1
ATOM 1008 C C . ASN A 1 128 ? -15.189 4.927 5.305 1.00 89.62 128 ASN A C 1
ATOM 1010 O O . ASN A 1 128 ? -14.485 3.948 5.489 1.00 89.62 128 ASN A O 1
ATOM 1014 N N . ASN A 1 129 ? -16.508 4.877 5.486 1.00 85.31 129 ASN A N 1
ATOM 1015 C CA . ASN A 1 129 ? -17.184 3.604 5.738 1.00 85.31 129 ASN A CA 1
ATOM 1016 C C . ASN A 1 129 ? -17.489 2.929 4.393 1.00 85.31 129 ASN A C 1
ATOM 1018 O O . ASN A 1 129 ? -18.196 3.515 3.574 1.00 85.31 129 ASN A O 1
ATOM 1022 N N . ALA A 1 130 ? -16.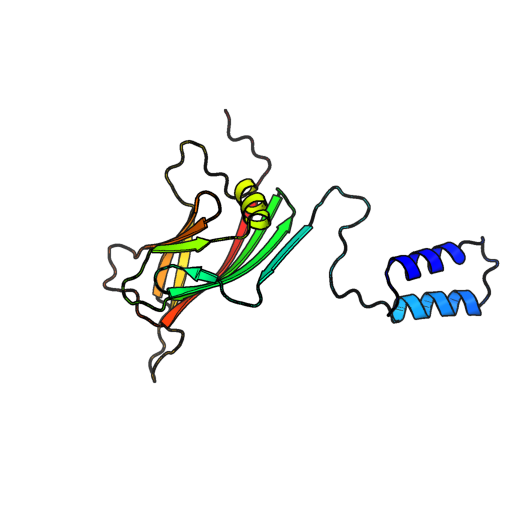981 1.714 4.177 1.00 79.31 130 ALA A N 1
ATOM 1023 C CA . ALA A 1 130 ? -17.185 0.951 2.947 1.00 79.31 130 ALA A CA 1
ATOM 1024 C C . ALA A 1 130 ? -18.654 0.541 2.724 1.00 79.31 130 ALA A C 1
ATOM 1026 O O . ALA A 1 130 ? -19.061 0.313 1.588 1.00 79.31 130 ALA A O 1
ATOM 1027 N N . ASN A 1 131 ? -19.455 0.465 3.794 1.00 75.69 131 ASN A N 1
ATOM 1028 C CA . ASN A 1 131 ? -20.877 0.122 3.768 1.00 75.69 131 ASN A CA 1
ATOM 1029 C C . ASN A 1 131 ? -21.693 1.178 4.537 1.00 75.69 131 ASN A C 1
ATOM 1031 O O . ASN A 1 131 ? -22.121 0.928 5.669 1.00 75.69 131 ASN A O 1
ATOM 1035 N N . PRO A 1 132 ? -21.922 2.373 3.965 1.00 68.62 132 PRO A N 1
ATOM 1036 C CA . PRO A 1 132 ? -22.719 3.397 4.623 1.00 68.62 132 PRO A CA 1
ATOM 1037 C C . PRO A 1 132 ? -24.181 2.936 4.686 1.00 68.62 132 PRO A C 1
ATOM 1039 O O . PRO A 1 132 ? -24.923 3.004 3.708 1.00 68.62 132 PRO A O 1
ATOM 1042 N N . SER A 1 133 ? -24.619 2.444 5.843 1.00 56.25 133 SER A N 1
ATOM 1043 C CA . SER A 1 133 ? -26.026 2.132 6.080 1.00 56.25 133 SER A CA 1
ATOM 1044 C C . SER A 1 133 ? -26.841 3.431 6.079 1.00 56.25 133 SER A C 1
ATOM 1046 O O . SER A 1 133 ? -26.796 4.192 7.042 1.00 56.25 133 SER A O 1
ATOM 1048 N N . THR A 1 134 ? -27.565 3.669 4.981 1.00 48.41 134 THR A N 1
ATOM 1049 C CA . THR A 1 134 ? -28.692 4.609 4.809 1.00 48.41 134 THR A CA 1
ATOM 1050 C C . THR A 1 134 ? -28.497 6.067 5.268 1.00 48.41 134 THR A C 1
ATOM 1052 O O . THR A 1 134 ? -28.659 6.401 6.436 1.00 48.41 134 THR A O 1
ATOM 1055 N N . GLY A 1 135 ? -28.332 6.970 4.291 1.00 43.59 135 GLY A N 1
ATOM 1056 C CA . GLY A 1 135 ? -29.020 8.275 4.285 1.00 43.59 135 GLY A CA 1
ATOM 1057 C C . GLY A 1 135 ? -28.263 9.521 4.755 1.00 43.59 135 GLY A C 1
ATOM 1058 O O . GLY A 1 135 ? -28.746 10.623 4.518 1.00 43.59 135 GLY A O 1
ATOM 1059 N N . GLY A 1 136 ? -27.086 9.397 5.363 1.00 47.81 136 GLY A N 1
ATOM 1060 C CA . GLY A 1 136 ? -26.233 10.548 5.672 1.00 47.81 136 GLY A CA 1
ATOM 1061 C C . GLY A 1 136 ? -25.047 10.600 4.722 1.00 47.81 136 GLY A C 1
ATOM 1062 O O . GLY A 1 136 ? -24.366 9.589 4.566 1.00 47.81 136 GLY A O 1
ATOM 1063 N N . ALA A 1 137 ? -24.768 11.757 4.114 1.00 48.72 137 ALA A N 1
ATOM 1064 C CA . ALA A 1 137 ? -23.460 12.001 3.515 1.00 48.72 137 ALA A CA 1
ATOM 1065 C C . ALA A 1 137 ? -22.413 11.803 4.621 1.00 48.72 137 ALA A C 1
ATOM 1067 O O . ALA A 1 137 ? -22.275 12.637 5.516 1.00 48.72 137 ALA A O 1
ATOM 1068 N N . ALA A 1 138 ? -21.751 10.647 4.630 1.00 61.97 138 ALA A N 1
ATOM 1069 C CA . ALA A 1 138 ? -20.675 10.382 5.564 1.00 61.97 138 ALA A CA 1
ATOM 1070 C C . ALA A 1 138 ? -19.522 11.290 5.142 1.00 61.97 138 ALA A C 1
ATOM 1072 O O . ALA A 1 138 ? -18.800 10.976 4.198 1.00 61.97 138 ALA A O 1
ATOM 1073 N N . ASN A 1 139 ? -19.409 12.454 5.784 1.00 68.69 139 ASN A N 1
ATOM 1074 C CA . ASN A 1 139 ? -18.264 13.329 5.584 1.00 68.69 139 ASN A CA 1
ATOM 1075 C C . ASN A 1 139 ? -16.992 12.484 5.763 1.00 68.69 139 ASN A C 1
ATOM 1077 O O . ASN A 1 139 ? -16.901 11.765 6.767 1.00 68.69 139 ASN A O 1
ATOM 1081 N N . PRO A 1 140 ? -16.044 12.531 4.811 1.00 73.88 140 PRO A N 1
ATOM 1082 C CA . PRO A 1 140 ? -14.804 11.784 4.935 1.00 73.88 140 PRO A CA 1
ATOM 1083 C C . PRO A 1 140 ? -14.117 12.199 6.234 1.00 73.88 140 PRO A C 1
ATOM 1085 O O . PRO A 1 140 ? -13.966 13.389 6.520 1.00 73.88 140 PRO A O 1
ATOM 1088 N N . ARG A 1 141 ? -13.752 11.215 7.059 1.00 86.88 141 ARG A N 1
ATOM 1089 C CA . ARG A 1 141 ? -13.112 11.480 8.350 1.00 86.88 141 ARG A CA 1
ATOM 1090 C C . ARG A 1 141 ? -11.615 11.524 8.127 1.00 86.88 141 ARG A C 1
ATOM 1092 O O . ARG A 1 141 ? -11.036 10.560 7.642 1.00 86.88 141 ARG A O 1
ATOM 1099 N N . THR A 1 142 ? -10.984 12.637 8.460 1.00 88.81 142 THR A N 1
ATOM 1100 C CA . THR A 1 142 ? -9.554 12.825 8.208 1.00 88.81 142 THR A CA 1
ATOM 1101 C C . THR A 1 142 ? -8.721 12.235 9.341 1.00 88.81 142 THR A C 1
ATOM 1103 O O . THR A 1 142 ? -8.942 12.548 10.509 1.00 88.81 142 THR A O 1
ATOM 1106 N N . TRP A 1 143 ? -7.762 11.380 8.994 1.00 92.25 143 TRP A N 1
ATOM 1107 C CA . TRP A 1 143 ? -6.861 10.703 9.926 1.00 92.25 143 TRP A CA 1
ATOM 1108 C C . TRP A 1 143 ? -5.410 10.834 9.461 1.00 92.25 143 TRP A C 1
ATOM 1110 O O . TRP A 1 143 ? -5.139 11.023 8.276 1.00 92.25 143 TRP A O 1
ATOM 1120 N N . THR A 1 144 ? -4.463 10.695 10.386 1.00 92.81 144 THR A N 1
ATOM 1121 C CA . THR A 1 144 ? -3.038 10.591 10.063 1.00 92.81 144 THR A CA 1
ATOM 1122 C C . THR A 1 144 ? -2.653 9.125 9.983 1.00 92.81 144 THR A C 1
ATOM 1124 O O . THR A 1 144 ? -2.836 8.373 10.936 1.00 92.81 144 THR A O 1
ATOM 1127 N N . MET A 1 145 ? -2.096 8.714 8.853 1.00 93.62 145 MET A N 1
ATOM 1128 C CA . MET A 1 145 ? -1.559 7.384 8.633 1.00 93.62 145 MET A CA 1
ATOM 1129 C C . MET A 1 145 ? -0.039 7.418 8.685 1.00 93.62 145 MET A C 1
ATOM 1131 O O . MET A 1 145 ? 0.600 8.115 7.903 1.00 93.62 145 MET A O 1
ATOM 1135 N N . TYR A 1 146 ? 0.533 6.620 9.571 1.00 91.94 146 TYR A N 1
ATOM 1136 C CA . TYR A 1 146 ? 1.955 6.352 9.639 1.00 91.94 146 TYR A CA 1
ATOM 1137 C C . TYR A 1 146 ? 2.279 5.062 8.894 1.00 91.94 146 TYR A C 1
ATOM 1139 O O . TYR A 1 146 ? 1.644 4.033 9.119 1.00 91.94 146 TYR A O 1
ATOM 1147 N N . LEU A 1 147 ? 3.279 5.127 8.025 1.00 90.00 147 LEU A N 1
ATOM 1148 C CA . LEU A 1 147 ? 3.778 4.036 7.202 1.00 90.00 147 LEU A CA 1
ATOM 1149 C C . LEU A 1 147 ? 5.248 3.797 7.528 1.00 90.00 147 LEU A C 1
ATOM 1151 O O . LEU A 1 147 ? 6.068 4.717 7.477 1.00 90.00 147 LEU A O 1
ATOM 1155 N N . PHE A 1 148 ? 5.589 2.550 7.830 1.00 87.38 148 PHE A N 1
ATOM 1156 C CA . PHE A 1 148 ? 6.976 2.125 7.968 1.00 87.38 148 PHE A CA 1
ATOM 1157 C C . PHE A 1 148 ? 7.127 0.649 7.624 1.00 87.38 148 PHE A C 1
ATOM 1159 O O . PHE A 1 148 ? 6.186 -0.141 7.720 1.00 87.38 148 PHE A O 1
ATOM 1166 N N . LEU A 1 149 ? 8.332 0.275 7.210 1.00 86.38 149 LEU A N 1
ATOM 1167 C CA . LEU A 1 149 ? 8.670 -1.096 6.870 1.00 86.38 149 LEU A CA 1
ATOM 1168 C C . LEU A 1 149 ? 9.591 -1.648 7.959 1.00 86.38 149 LEU A C 1
ATOM 1170 O O . LEU A 1 149 ? 10.665 -1.102 8.202 1.00 86.38 149 LEU A O 1
ATOM 1174 N N . LYS A 1 150 ? 9.173 -2.729 8.620 1.00 85.44 150 LYS A N 1
ATOM 1175 C CA . LYS A 1 150 ? 10.010 -3.466 9.570 1.00 85.44 150 LYS A CA 1
ATOM 1176 C C . LYS A 1 150 ? 10.273 -4.839 8.984 1.00 85.44 150 LYS A C 1
ATOM 1178 O O . LYS A 1 150 ? 9.351 -5.638 8.856 1.00 85.44 150 LYS A O 1
ATOM 1183 N N . GLU A 1 151 ? 11.524 -5.101 8.621 1.00 85.50 151 GLU A N 1
ATOM 1184 C CA . GLU A 1 151 ? 11.914 -6.323 7.915 1.00 85.50 151 GLU A CA 1
ATOM 1185 C C . GLU A 1 151 ? 11.077 -6.523 6.635 1.00 85.50 151 GLU A C 1
ATOM 1187 O O . GLU A 1 151 ? 11.227 -5.750 5.686 1.00 85.50 151 GLU A O 1
ATOM 1192 N N . ASN A 1 152 ? 10.232 -7.556 6.584 1.00 90.31 152 ASN A N 1
ATOM 1193 C CA . ASN A 1 152 ? 9.335 -7.850 5.461 1.00 90.31 152 ASN A CA 1
ATOM 1194 C C . ASN A 1 152 ? 7.873 -7.497 5.771 1.00 90.31 152 ASN A C 1
ATOM 1196 O O . ASN A 1 152 ? 6.974 -7.934 5.063 1.00 90.31 152 ASN A O 1
ATOM 1200 N N . THR A 1 153 ? 7.620 -6.709 6.813 1.00 91.38 153 THR A N 1
ATOM 1201 C CA . THR A 1 153 ? 6.269 -6.352 7.248 1.00 91.38 153 THR A CA 1
ATOM 1202 C C . THR A 1 153 ? 6.013 -4.873 7.016 1.00 91.38 153 THR A C 1
ATOM 1204 O O . THR A 1 153 ? 6.691 -4.010 7.588 1.00 91.38 153 THR A O 1
ATOM 1207 N N . LEU A 1 154 ? 4.999 -4.571 6.207 1.00 91.81 154 LEU A N 1
ATOM 1208 C CA . LEU A 1 154 ? 4.454 -3.227 6.088 1.00 91.81 154 LEU A CA 1
ATOM 1209 C C . LEU A 1 154 ? 3.597 -2.937 7.316 1.00 91.81 154 LEU A C 1
ATOM 1211 O O . LEU A 1 154 ? 2.610 -3.626 7.576 1.00 91.81 154 LEU A O 1
ATOM 1215 N N . ASN A 1 155 ? 3.987 -1.916 8.066 1.00 92.56 155 ASN A N 1
ATOM 1216 C CA . ASN A 1 155 ? 3.259 -1.459 9.234 1.00 92.56 155 ASN A CA 1
ATOM 1217 C C . ASN A 1 155 ? 2.495 -0.191 8.860 1.00 92.56 155 ASN A C 1
ATOM 1219 O O . ASN A 1 155 ? 3.067 0.761 8.318 1.00 92.56 155 ASN A O 1
ATOM 1223 N N . MET A 1 156 ? 1.202 -0.189 9.167 1.00 94.12 156 MET A N 1
ATOM 1224 C CA . MET A 1 156 ? 0.311 0.945 8.961 1.00 94.12 156 MET A CA 1
ATOM 1225 C C . MET A 1 156 ? -0.351 1.282 10.290 1.00 94.12 156 MET A C 1
ATOM 1227 O O . MET A 1 156 ? -1.019 0.435 10.880 1.00 94.12 156 MET A O 1
ATOM 1231 N N . MET A 1 157 ? -0.187 2.514 10.763 1.00 93.94 157 MET A N 1
ATOM 1232 C CA . MET A 1 157 ? -0.829 2.985 11.989 1.00 93.94 157 MET A CA 1
ATOM 1233 C C . MET A 1 157 ? -1.690 4.206 11.703 1.00 93.94 157 MET A C 1
ATOM 1235 O O . MET A 1 157 ? -1.222 5.171 11.113 1.00 93.94 157 MET A O 1
ATOM 1239 N N . LEU A 1 158 ? -2.937 4.186 12.156 1.00 93.44 158 LEU A N 1
ATOM 1240 C CA . LEU A 1 158 ? -3.856 5.311 12.087 1.00 93.44 158 LEU A CA 1
ATOM 1241 C C . LEU A 1 158 ? -3.885 6.038 13.433 1.00 93.44 158 LEU A C 1
ATOM 1243 O O . LEU A 1 158 ? -4.110 5.445 14.488 1.00 93.44 158 LEU A O 1
ATOM 1247 N N . ALA A 1 159 ? -3.686 7.346 13.395 1.00 91.25 159 ALA A N 1
ATOM 1248 C CA . ALA A 1 159 ? -3.856 8.224 14.535 1.00 91.25 159 ALA A CA 1
ATOM 1249 C C . ALA A 1 159 ? -4.853 9.321 14.194 1.00 91.25 159 ALA A C 1
ATOM 1251 O O . ALA A 1 159 ? -4.825 9.909 13.113 1.00 91.25 159 ALA A O 1
ATOM 1252 N N . LYS A 1 160 ? -5.726 9.608 15.152 1.00 84.56 160 LYS A N 1
ATOM 1253 C CA . LYS A 1 160 ? -6.610 10.761 15.079 1.00 84.56 160 LYS A CA 1
ATOM 1254 C C . LYS A 1 160 ? -5.895 12.013 15.561 1.00 84.56 160 LYS A C 1
ATOM 1256 O O . LYS A 1 160 ? -5.009 11.947 16.418 1.00 84.56 160 LYS A O 1
ATOM 1261 N N . GLU A 1 161 ? -6.355 13.164 15.096 1.00 75.38 161 GLU A N 1
ATOM 1262 C CA . GLU A 1 161 ? -6.033 14.415 15.768 1.00 75.38 161 GLU A CA 1
ATOM 1263 C C . GLU A 1 161 ? -6.643 14.427 17.177 1.00 75.38 161 GLU A C 1
ATOM 1265 O O . GLU A 1 161 ? -7.790 14.025 17.388 1.00 75.38 161 GLU A O 1
ATOM 1270 N N . LYS A 1 162 ? -5.866 14.894 18.164 1.00 68.44 162 LYS A N 1
ATOM 1271 C CA . LYS A 1 162 ? -6.216 14.836 19.598 1.00 68.44 162 LYS A CA 1
ATOM 1272 C C . LYS A 1 162 ? -7.555 15.506 19.947 1.00 68.44 162 LYS A C 1
ATOM 1274 O O . LYS A 1 162 ? -8.126 15.189 20.984 1.00 68.44 162 LYS A O 1
ATOM 1279 N N . MET A 1 163 ? -8.045 16.408 19.098 1.00 64.50 163 MET A N 1
ATOM 1280 C CA . MET A 1 163 ? -9.258 17.203 19.319 1.00 64.50 163 MET A CA 1
ATOM 1281 C C . MET A 1 163 ? -10.553 16.509 18.850 1.00 64.50 163 MET A C 1
ATOM 1283 O O . MET A 1 163 ? -11.638 17.001 19.148 1.00 64.50 163 MET A O 1
ATOM 1287 N N . LEU A 1 164 ? -10.477 15.385 18.123 1.00 67.88 164 LEU A N 1
ATOM 1288 C CA . LEU A 1 164 ? -11.651 14.741 17.522 1.00 67.88 164 LEU A CA 1
ATOM 1289 C C . LEU A 1 164 ? -12.162 13.553 18.360 1.00 67.88 164 LEU A C 1
ATOM 1291 O O . LEU A 1 164 ? -11.432 12.605 18.681 1.00 67.88 164 LEU A O 1
ATOM 1295 N N . GLN A 1 165 ? -13.461 13.572 18.673 1.00 70.81 165 GLN A N 1
ATOM 1296 C CA . GLN A 1 165 ? -14.208 12.449 19.262 1.00 70.81 165 GLN A CA 1
ATOM 1297 C C . GLN A 1 165 ? -14.647 11.459 18.169 1.00 70.81 165 GLN A C 1
ATOM 1299 O O . GLN A 1 165 ? -15.819 11.112 18.053 1.00 70.81 165 GLN A O 1
ATOM 1304 N N . ASP A 1 166 ? -13.697 11.039 17.334 1.00 79.88 166 ASP A N 1
ATOM 1305 C CA . ASP A 1 166 ? -13.900 10.027 16.299 1.00 79.88 166 ASP A CA 1
ATOM 1306 C C . ASP A 1 166 ? -13.147 8.734 16.649 1.00 79.88 166 ASP A C 1
ATOM 1308 O O . ASP A 1 166 ? -12.134 8.755 17.362 1.00 79.88 166 ASP A O 1
ATOM 1312 N N . GLY A 1 167 ? -13.671 7.607 16.170 1.00 84.81 167 GLY A N 1
ATOM 1313 C CA . GLY A 1 167 ? -13.145 6.268 16.411 1.00 84.81 167 GLY A CA 1
ATOM 1314 C C . GLY A 1 167 ? -13.264 5.386 15.174 1.00 84.81 167 GLY A C 1
ATOM 1315 O O . GLY A 1 167 ? -14.172 5.553 14.356 1.00 84.81 167 GLY A O 1
ATOM 1316 N N . ILE A 1 168 ? -12.339 4.437 15.048 1.00 89.31 168 ILE A N 1
ATOM 1317 C CA . ILE A 1 168 ? -12.345 3.460 13.958 1.00 89.31 168 ILE A CA 1
ATOM 1318 C C . ILE A 1 168 ? -13.480 2.464 14.186 1.00 89.31 168 ILE A C 1
ATOM 1320 O O . ILE A 1 168 ? -13.629 1.905 15.275 1.00 89.31 168 ILE A O 1
ATOM 1324 N N . LYS A 1 169 ? -14.266 2.232 13.143 1.00 90.06 169 LYS A N 1
ATOM 1325 C CA . LYS A 1 169 ? -15.408 1.326 13.106 1.00 90.06 169 LYS A CA 1
ATOM 1326 C C . LYS A 1 169 ? -15.105 0.175 12.152 1.00 90.06 169 LYS A C 1
ATOM 1328 O O . LYS A 1 169 ? -14.420 0.341 11.146 1.00 90.06 169 LYS A O 1
ATOM 1333 N N . ALA A 1 170 ? -15.648 -0.999 12.452 1.00 90.88 170 ALA A N 1
ATOM 1334 C CA . ALA A 1 170 ? -15.661 -2.102 11.502 1.00 90.88 170 ALA A CA 1
ATOM 1335 C C . ALA A 1 170 ? -16.333 -1.673 10.183 1.00 90.88 170 ALA A C 1
ATOM 1337 O O . ALA A 1 170 ? -17.410 -1.075 10.194 1.00 90.88 170 ALA A O 1
ATOM 1338 N N . GLY A 1 171 ? -15.697 -1.992 9.058 1.00 90.62 171 GLY A N 1
ATOM 1339 C CA . GLY A 1 171 ? -16.106 -1.561 7.722 1.00 90.62 171 GLY A CA 1
ATOM 1340 C C . GLY A 1 171 ? -15.451 -0.261 7.258 1.00 90.62 171 GLY A C 1
ATOM 1341 O O . GLY A 1 171 ? -15.639 0.112 6.104 1.00 90.62 171 GLY A O 1
ATOM 1342 N N . ASP A 1 172 ? -14.672 0.412 8.105 1.00 91.88 172 ASP A N 1
ATOM 1343 C CA . ASP A 1 172 ? -13.899 1.571 7.674 1.00 91.88 172 ASP A CA 1
ATOM 1344 C C . ASP A 1 172 ? -12.808 1.185 6.676 1.00 91.88 172 ASP A C 1
ATOM 1346 O O . ASP A 1 172 ? -12.199 0.120 6.767 1.00 91.88 172 ASP A O 1
ATOM 1350 N N . GLU A 1 173 ? -12.525 2.080 5.739 1.00 94.25 173 GLU A N 1
ATOM 1351 C CA . GLU A 1 173 ? -11.489 1.906 4.744 1.00 94.25 173 GLU A CA 1
ATOM 1352 C C . GLU A 1 173 ? -10.712 3.184 4.444 1.00 94.25 173 GLU A C 1
ATOM 1354 O O . GLU A 1 173 ? -11.210 4.306 4.562 1.00 94.25 173 GLU A O 1
ATOM 1359 N N . VAL A 1 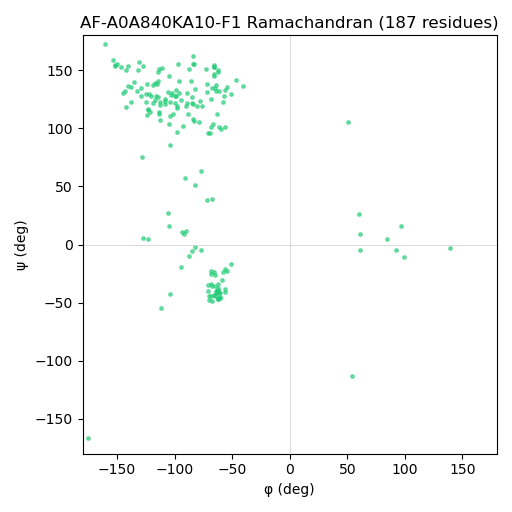174 ? -9.476 2.976 4.001 1.00 95.0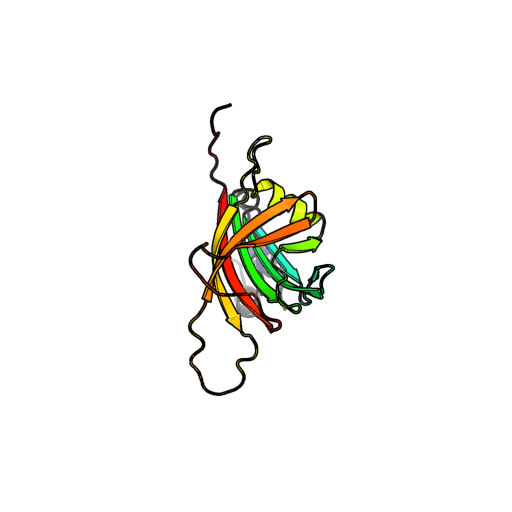6 174 VAL A N 1
ATOM 1360 C CA . VAL A 1 174 ? -8.630 3.990 3.376 1.00 95.06 174 VAL A CA 1
ATOM 1361 C C . VAL A 1 174 ? -8.318 3.510 1.967 1.00 95.06 174 VAL A C 1
ATOM 1363 O O . VAL A 1 174 ? -7.733 2.442 1.799 1.00 95.06 174 VAL A O 1
ATOM 1366 N N . PHE A 1 175 ? -8.678 4.302 0.959 1.00 95.06 175 PHE A N 1
ATOM 1367 C CA . PHE A 1 175 ? -8.293 4.064 -0.429 1.00 95.06 175 PHE A CA 1
ATOM 1368 C C . PHE A 1 175 ? -7.558 5.286 -0.966 1.00 95.06 175 PHE A C 1
ATOM 1370 O O . PHE A 1 175 ? -8.118 6.381 -1.013 1.00 95.06 175 PHE A O 1
ATOM 1377 N N . THR A 1 176 ? -6.283 5.118 -1.313 1.00 94.88 176 THR A N 1
ATOM 1378 C CA . THR A 1 176 ? -5.441 6.222 -1.783 1.00 94.88 176 THR A CA 1
ATOM 1379 C C . THR A 1 176 ? -4.219 5.717 -2.550 1.00 94.88 176 THR A C 1
ATOM 1381 O O . THR A 1 176 ? -3.937 4.519 -2.611 1.00 94.88 176 THR A O 1
ATOM 1384 N N . SER A 1 177 ? -3.490 6.659 -3.142 1.00 94.62 177 SER A N 1
ATOM 1385 C CA . SER A 1 177 ? -2.226 6.445 -3.833 1.00 94.62 177 SER A CA 1
ATOM 1386 C C . SER A 1 177 ? -1.193 7.435 -3.309 1.00 94.62 177 SER A C 1
ATOM 1388 O O . SER A 1 177 ? -1.426 8.641 -3.322 1.00 94.62 177 SER A O 1
ATOM 1390 N N . ILE A 1 178 ? -0.032 6.932 -2.900 1.00 91.88 178 ILE A N 1
ATOM 1391 C CA . ILE A 1 178 ? 1.093 7.733 -2.414 1.00 91.88 178 ILE A CA 1
ATOM 1392 C C . ILE A 1 178 ? 2.264 7.545 -3.370 1.00 91.88 178 ILE A C 1
ATOM 1394 O O . ILE A 1 178 ? 2.661 6.420 -3.671 1.00 91.88 178 ILE A O 1
ATOM 1398 N N . HIS A 1 179 ? 2.821 8.652 -3.852 1.00 90.62 179 HIS A N 1
ATOM 1399 C CA . HIS A 1 179 ? 4.030 8.635 -4.660 1.00 90.62 179 HIS A CA 1
ATOM 1400 C C . HIS A 1 179 ? 5.234 8.990 -3.791 1.00 90.62 179 HIS A C 1
ATOM 1402 O O . HIS A 1 179 ? 5.279 10.068 -3.201 1.00 90.62 179 HIS A O 1
ATOM 1408 N N . PHE A 1 180 ? 6.206 8.087 -3.728 1.00 85.44 180 PHE A N 1
ATOM 1409 C CA . PHE A 1 180 ? 7.486 8.328 -3.086 1.00 85.44 180 PHE A CA 1
ATOM 1410 C C . PHE A 1 180 ? 8.533 8.595 -4.157 1.00 85.44 180 PHE A C 1
ATOM 1412 O O . PHE A 1 180 ? 8.688 7.821 -5.107 1.00 85.44 180 PHE A O 1
ATOM 1419 N N . HIS A 1 181 ? 9.268 9.680 -3.958 1.00 81.94 181 HIS A N 1
ATOM 1420 C CA . HIS A 1 181 ? 10.449 10.023 -4.725 1.00 81.94 181 HIS A CA 1
ATOM 1421 C C . HIS A 1 181 ? 11.666 9.813 -3.824 1.00 81.94 181 HIS A C 1
ATOM 1423 O O . HIS A 1 181 ? 11.714 10.364 -2.725 1.00 81.94 181 HIS A O 1
ATOM 1429 N N . CYS A 1 182 ? 12.621 9.008 -4.277 1.00 71.56 182 CYS A N 1
ATOM 1430 C CA . CYS A 1 182 ? 13.900 8.770 -3.623 1.00 71.56 182 CYS A CA 1
ATOM 1431 C C . CYS A 1 182 ? 14.970 9.551 -4.398 1.00 71.56 182 CYS A C 1
ATOM 1433 O O . CYS A 1 182 ? 15.554 9.021 -5.343 1.00 71.56 182 CYS A O 1
ATOM 1435 N N . PRO A 1 183 ? 15.175 10.839 -4.082 1.00 63.78 183 PRO A N 1
ATOM 1436 C CA . PRO A 1 183 ? 16.208 11.621 -4.742 1.00 63.78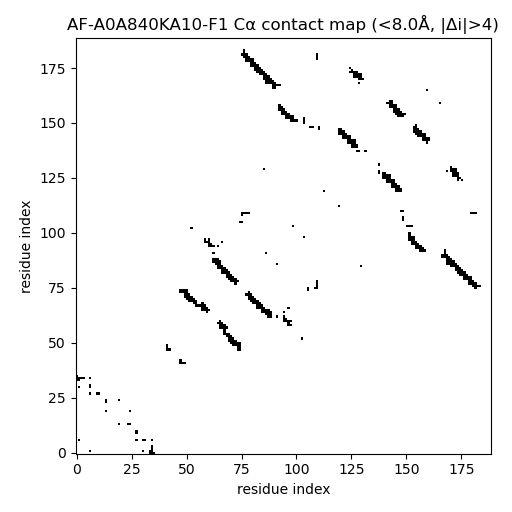 183 PRO A CA 1
ATOM 1437 C C . PRO A 1 183 ? 17.600 11.079 -4.391 1.00 63.78 183 PRO A C 1
ATOM 1439 O O . PRO A 1 183 ? 17.811 10.566 -3.293 1.00 63.78 183 PRO A O 1
ATOM 1442 N N . GLU A 1 184 ? 18.568 11.270 -5.287 1.00 61.91 184 GLU A N 1
ATOM 1443 C CA . GLU A 1 184 ? 19.993 10.956 -5.080 1.00 61.91 184 GLU A CA 1
ATOM 1444 C C . GLU A 1 184 ? 20.675 11.931 -4.097 1.00 61.91 184 GLU A C 1
ATOM 1446 O O . GLU A 1 184 ? 21.808 12.359 -4.301 1.00 61.91 184 GLU A O 1
ATOM 1451 N N . PHE A 1 185 ? 19.982 12.356 -3.040 1.00 57.12 185 PHE A N 1
ATOM 1452 C CA . PHE A 1 185 ? 20.594 13.213 -2.036 1.00 57.12 185 PHE A CA 1
ATOM 1453 C C . PHE A 1 185 ? 21.427 12.357 -1.082 1.00 57.12 185 PHE A C 1
ATOM 1455 O O . PHE A 1 185 ? 20.902 11.510 -0.357 1.00 57.12 185 PHE A O 1
ATOM 1462 N N . GLU A 1 186 ? 22.730 12.624 -1.033 1.00 49.59 186 GLU A N 1
ATOM 1463 C CA . GLU A 1 186 ? 23.524 12.317 0.150 1.00 49.59 186 GLU A CA 1
ATOM 1464 C C . GLU A 1 186 ? 23.097 13.300 1.246 1.00 49.59 186 GLU A C 1
ATOM 1466 O O . GLU A 1 186 ? 23.542 14.445 1.284 1.00 49.59 186 GLU A O 1
ATOM 1471 N N . PHE A 1 187 ? 22.184 12.885 2.128 1.00 48.72 187 PHE A N 1
ATOM 1472 C CA . PHE A 1 187 ? 22.031 13.576 3.405 1.00 48.72 187 PHE A CA 1
ATOM 1473 C C . PHE A 1 187 ? 23.360 13.386 4.143 1.00 48.72 187 PHE A C 1
ATOM 1475 O O . PHE A 1 187 ? 23.737 12.247 4.416 1.00 48.72 187 PHE A O 1
ATOM 1482 N N . GLU A 1 188 ? 24.103 14.479 4.332 1.00 46.25 188 GLU A N 1
ATOM 1483 C CA . GLU A 1 188 ? 25.482 14.502 4.832 1.00 46.25 188 GLU A CA 1
ATOM 1484 C C . GLU A 1 188 ? 25.722 13.506 5.988 1.00 46.25 188 GLU A C 1
ATOM 1486 O O . GLU A 1 188 ? 24.885 13.354 6.881 1.00 46.25 188 GLU A O 1
ATOM 1491 N N . LYS A 1 189 ? 26.858 12.796 5.908 1.00 41.62 189 LYS A N 1
ATOM 1492 C CA . LYS A 1 189 ? 27.278 11.700 6.801 1.00 41.62 189 LYS A CA 1
ATOM 1493 C C . LYS A 1 189 ? 27.439 12.107 8.262 1.00 41.62 189 LYS A C 1
ATOM 1495 O O . LYS A 1 189 ? 28.019 13.184 8.515 1.00 41.62 189 LYS A O 1
#

Radius of gyration: 23.79 Å; Cα contacts (8 Å, |Δi|>4): 303; chains: 1; bounding box: 56×30×72 Å

Foldseek 3Di:
DADPVNLVVLVVVPPPVPPDDPVSVVVSVVSVVPDDDPDDDDDDPDPWDWDKDFDPAWFAFPQGKTKGWMWTDTQLFKIKIWMKIAAQDWQDFKGKGFADQVVLVRVCSQQPPPPPNPAFDKDWFWKDQQDPDDDDPPDTAIWIWGWHDDNRIIMIGTDHDPPDPDIGDGRIMTGDMDMGGNDPDPPDD

Solvent-accessible surface area (backbone atoms only — not comparable to full-atom values): 11243 Å² total; per-residue (Å²): 126,58,49,72,67,58,43,52,52,45,52,60,70,61,67,62,90,77,74,63,49,76,64,58,56,48,56,40,53,50,40,58,72,56,43,75,80,94,62,91,74,72,61,93,88,56,100,62,53,68,50,77,49,69,55,98,62,62,49,61,20,95,76,59,28,35,38,37,47,35,41,39,37,35,70,77,40,35,37,36,42,35,37,38,40,40,33,59,42,57,72,62,43,71,46,51,35,76,47,58,68,71,58,31,54,59,47,53,63,60,60,71,64,55,99,80,58,89,70,60,52,72,42,85,41,54,45,36,62,78,70,74,80,76,93,66,89,76,70,69,39,72,31,38,36,32,43,46,74,55,85,45,27,44,35,42,33,57,42,71,59,92,87,58,99,73,79,55,44,54,44,26,28,37,72,54,70,50,76,48,76,38,71,93,68,80,75,81,131

Secondary structure (DSSP, 8-state):
---HHHHHHHHHHT-STT---HHHHHHHHHHHHS---SSPPPPTTS---EEEEE-SS-EE-TTS-EEEEEEEEETTTEEEEEEEEE--STT--EEEEEPPHHHHHHHHHHS---TT----EEEEEEEEESS--SS---PPEEEEEEEEEETTEEEEEEE--TT------TTEEEEEEEEEE--------

Mean predicted aligned error: 13.63 Å

Organism: NCBI:txid160396